Protein AF-A0A091GY28-F1 (afdb_monomer_lite)

pLDDT: mean 80.64, std 18.94, range [34.22, 98.25]

Structure (mmCIF, N/CA/C/O backbone):
data_AF-A0A091GY28-F1
#
_entry.id   AF-A0A091GY28-F1
#
loop_
_atom_site.group_PDB
_atom_site.id
_atom_site.type_symbol
_atom_site.label_atom_id
_atom_site.label_alt_id
_atom_site.label_comp_id
_atom_site.label_asym_id
_atom_site.label_entity_id
_atom_site.label_seq_id
_atom_site.pdbx_PDB_ins_code
_atom_site.Cartn_x
_atom_site.Cartn_y
_atom_site.Cartn_z
_atom_site.occupancy
_atom_site.B_iso_or_equiv
_atom_site.auth_seq_id
_atom_site.auth_comp_id
_atom_site.auth_asym_id
_atom_site.auth_atom_id
_atom_site.pdbx_PDB_model_num
ATOM 1 N N . ASN A 1 1 ? -23.594 3.158 7.713 1.00 35.53 1 ASN A N 1
ATOM 2 C CA . ASN A 1 1 ? -22.905 2.823 6.452 1.00 35.53 1 ASN A CA 1
ATOM 3 C C . ASN A 1 1 ? -22.380 4.092 5.828 1.00 35.53 1 ASN A C 1
ATOM 5 O O . ASN A 1 1 ? -23.177 4.886 5.351 1.00 35.53 1 ASN A O 1
ATOM 9 N N . VAL A 1 2 ? -21.072 4.325 5.904 1.00 34.72 2 VAL A N 1
ATOM 10 C CA . VAL A 1 2 ? -20.443 5.456 5.217 1.00 34.72 2 VAL A CA 1
ATOM 11 C C . VAL A 1 2 ? -20.135 4.978 3.801 1.00 34.72 2 VAL A C 1
ATOM 13 O O . VAL A 1 2 ? -19.256 4.145 3.615 1.00 34.72 2 VAL A O 1
ATOM 16 N N . ASN A 1 3 ? -20.924 5.420 2.824 1.00 34.22 3 ASN A N 1
ATOM 17 C CA . ASN A 1 3 ? -20.718 5.087 1.418 1.00 34.22 3 ASN A CA 1
ATOM 18 C C . ASN A 1 3 ? -19.906 6.217 0.771 1.00 34.22 3 ASN A C 1
ATOM 20 O O . ASN A 1 3 ? -20.466 7.251 0.410 1.00 34.22 3 ASN A O 1
ATOM 24 N N . PHE A 1 4 ? -18.585 6.047 0.693 1.00 44.38 4 PHE A N 1
ATOM 25 C CA . PHE A 1 4 ? -17.709 6.962 -0.037 1.00 44.38 4 PHE A CA 1
ATOM 26 C C . PHE A 1 4 ? -17.622 6.505 -1.494 1.00 44.38 4 PHE A C 1
ATOM 28 O O . PHE A 1 4 ? -17.048 5.465 -1.803 1.00 44.38 4 PHE A O 1
ATOM 35 N N . LYS A 1 5 ? -18.227 7.289 -2.390 1.00 38.09 5 LYS A N 1
ATOM 36 C CA . LYS A 1 5 ? -18.193 7.064 -3.836 1.00 38.09 5 LYS A CA 1
ATOM 37 C C . LYS A 1 5 ? -16.808 7.476 -4.356 1.00 38.09 5 LYS A C 1
ATOM 39 O O . LYS A 1 5 ? -16.431 8.637 -4.237 1.00 38.09 5 LYS A O 1
ATOM 44 N N . TRP A 1 6 ? -16.050 6.504 -4.855 1.00 55.41 6 TRP A N 1
ATOM 45 C CA . TRP A 1 6 ? -14.633 6.615 -5.218 1.00 55.41 6 TRP A CA 1
ATOM 46 C C . TRP A 1 6 ? -14.433 6.964 -6.704 1.00 55.41 6 TRP A C 1
ATOM 48 O O . TRP A 1 6 ? -15.142 6.424 -7.554 1.00 55.41 6 TRP A O 1
ATOM 58 N N . ASP A 1 7 ? -13.453 7.824 -7.013 1.00 44.44 7 ASP A N 1
ATOM 59 C CA . ASP A 1 7 ? -12.959 8.082 -8.376 1.00 44.44 7 ASP A CA 1
ATOM 60 C C . ASP A 1 7 ? -11.420 7.907 -8.428 1.00 44.44 7 ASP A C 1
ATOM 62 O O . ASP A 1 7 ? -10.686 8.668 -7.791 1.00 44.44 7 ASP A O 1
ATOM 66 N N . PRO A 1 8 ? -10.894 6.929 -9.192 1.00 45.53 8 PRO A N 1
ATOM 67 C CA . PRO A 1 8 ? -9.457 6.705 -9.359 1.00 45.53 8 PRO A CA 1
ATOM 68 C C . PRO A 1 8 ? -8.705 7.853 -10.041 1.00 45.53 8 PRO A C 1
ATOM 70 O O . PRO A 1 8 ? -7.476 7.826 -10.078 1.00 45.53 8 PRO A O 1
ATOM 73 N N . LYS A 1 9 ? -9.402 8.826 -10.636 1.00 43.91 9 LYS A N 1
ATOM 74 C CA . LYS A 1 9 ? -8.780 9.923 -11.389 1.00 43.91 9 LYS A CA 1
ATOM 75 C C . LYS A 1 9 ? -8.592 11.204 -10.574 1.00 43.91 9 LYS A C 1
ATOM 77 O O . LYS A 1 9 ? -7.937 12.118 -11.065 1.00 43.91 9 LYS A O 1
ATOM 82 N N . SER A 1 10 ? -9.114 11.270 -9.348 1.00 46.38 10 SER A N 1
ATOM 83 C CA . SER A 1 10 ? -9.110 12.480 -8.510 1.00 46.38 10 SER A CA 1
ATOM 84 C C . SER A 1 10 ? -8.220 12.379 -7.260 1.00 46.38 10 SER A C 1
ATOM 86 O O . SER A 1 10 ? -8.475 13.055 -6.265 1.00 46.38 10 SER A O 1
ATOM 88 N N . LEU A 1 11 ? -7.213 11.502 -7.262 1.00 52.12 11 LEU A N 1
ATOM 89 C CA . LEU A 1 11 ? -6.346 11.256 -6.103 1.00 52.12 11 LEU A CA 1
ATOM 90 C C . LEU A 1 11 ? -5.399 12.443 -5.833 1.00 52.12 11 LEU A C 1
ATOM 92 O O . LEU A 1 11 ? -4.336 12.551 -6.439 1.00 52.12 11 LEU A O 1
ATOM 96 N N . GLU A 1 12 ? -5.766 13.307 -4.883 1.00 45.75 12 GLU A N 1
ATOM 97 C CA . GLU A 1 12 ? -4.826 14.197 -4.188 1.00 45.75 12 GLU A CA 1
ATOM 98 C C . GLU A 1 12 ? -4.050 13.400 -3.128 1.00 45.75 12 GLU A C 1
ATOM 100 O O . GLU A 1 12 ? -4.644 12.728 -2.281 1.00 45.75 12 GLU A O 1
ATOM 105 N N . ILE A 1 13 ? -2.718 13.481 -3.151 1.00 45.94 13 ILE A N 1
ATOM 106 C CA . ILE A 1 13 ? -1.850 12.880 -2.131 1.00 45.94 13 ILE A CA 1
ATOM 107 C C . ILE A 1 13 ? -1.980 13.712 -0.849 1.00 45.94 13 ILE A C 1
ATOM 109 O O . ILE A 1 13 ? -1.749 14.915 -0.874 1.00 45.94 13 ILE A O 1
ATOM 113 N N . ARG A 1 14 ? -2.364 13.085 0.270 1.00 50.38 14 ARG A N 1
ATOM 114 C CA . ARG A 1 14 ? -2.576 13.772 1.563 1.00 50.38 14 ARG A CA 1
ATOM 115 C C . ARG A 1 14 ? -1.758 13.202 2.723 1.00 50.38 14 ARG A C 1
ATOM 117 O O . ARG A 1 14 ? -1.966 13.604 3.866 1.00 50.38 14 ARG A O 1
ATOM 124 N N . THR A 1 15 ? -0.843 12.270 2.455 1.00 53.94 15 THR A N 1
ATOM 125 C CA . THR A 1 15 ? -0.096 11.565 3.505 1.00 53.94 15 THR A CA 1
ATOM 126 C C . THR A 1 15 ? 1.410 11.775 3.341 1.00 53.94 15 THR A C 1
ATOM 128 O O . THR A 1 15 ? 1.987 11.394 2.324 1.00 53.94 15 THR A O 1
ATOM 131 N N . LEU A 1 16 ? 2.059 12.317 4.380 1.00 50.19 16 LEU A N 1
ATOM 132 C CA . LEU A 1 16 ? 3.499 12.629 4.423 1.00 50.19 16 LEU A CA 1
ATOM 133 C C . LEU A 1 16 ? 4.401 11.418 4.129 1.00 50.19 16 LEU A C 1
ATOM 135 O O . LEU A 1 16 ? 5.476 11.569 3.556 1.00 50.19 16 LEU A O 1
ATOM 139 N N . ALA A 1 17 ? 3.975 10.205 4.494 1.00 52.06 17 ALA A N 1
ATOM 140 C CA . ALA A 1 17 ? 4.709 8.975 4.187 1.00 52.06 17 ALA A CA 1
ATOM 141 C C . ALA A 1 17 ? 4.758 8.690 2.675 1.00 52.06 17 ALA A C 1
ATOM 143 O O . ALA A 1 17 ? 5.790 8.267 2.154 1.00 52.06 17 ALA A O 1
ATOM 144 N N . VAL A 1 18 ? 3.659 8.971 1.967 1.00 53.72 18 VAL A N 1
ATOM 145 C CA . VAL A 1 18 ? 3.561 8.826 0.511 1.00 53.72 18 VAL A CA 1
ATOM 146 C C . VAL A 1 18 ? 4.365 9.929 -0.176 1.00 53.72 18 VAL A C 1
ATOM 148 O O . VAL A 1 18 ? 5.125 9.629 -1.090 1.00 53.72 18 VAL A O 1
ATOM 151 N N . GLU A 1 19 ? 4.306 11.173 0.308 1.00 54.12 19 GLU A N 1
ATOM 152 C CA . GLU A 1 19 ? 5.172 12.254 -0.192 1.00 54.12 19 GLU A CA 1
ATOM 153 C C . GLU A 1 19 ? 6.663 11.920 -0.038 1.00 54.12 19 GLU A C 1
ATOM 155 O O . GLU A 1 19 ? 7.405 12.003 -1.014 1.00 54.12 19 GLU A O 1
ATOM 160 N N . ARG A 1 20 ? 7.098 11.443 1.137 1.00 52.72 20 ARG A N 1
ATOM 161 C CA . ARG A 1 20 ? 8.499 11.057 1.400 1.00 52.72 20 ARG A CA 1
ATOM 162 C C . ARG A 1 20 ? 8.983 9.881 0.549 1.00 52.72 20 ARG A C 1
ATOM 164 O O . ARG A 1 20 ? 10.159 9.828 0.198 1.00 52.72 20 ARG A O 1
ATOM 171 N N . LEU A 1 21 ? 8.103 8.932 0.222 1.00 57.31 21 LEU A N 1
ATOM 172 C CA . LEU A 1 21 ? 8.421 7.821 -0.682 1.00 57.31 21 LEU A CA 1
ATOM 173 C C . LEU A 1 21 ? 8.496 8.276 -2.144 1.00 57.31 21 LEU A C 1
ATOM 175 O O . LEU A 1 21 ? 9.332 7.777 -2.898 1.00 57.31 21 LEU A O 1
ATOM 179 N N . LEU A 1 22 ? 7.652 9.227 -2.546 1.00 56.44 22 LEU A N 1
ATOM 180 C CA . LEU A 1 22 ? 7.573 9.706 -3.925 1.00 56.44 22 LEU A CA 1
ATOM 181 C C . LEU A 1 22 ? 8.601 10.784 -4.263 1.00 56.44 22 LEU A C 1
ATOM 183 O O . LEU A 1 22 ? 9.029 10.849 -5.411 1.00 56.44 22 LEU A O 1
ATOM 187 N N . GLU A 1 23 ? 9.043 11.595 -3.306 1.00 54.47 23 GLU A N 1
ATOM 188 C CA . GLU A 1 23 ? 10.031 12.659 -3.516 1.00 54.47 23 GLU A CA 1
ATOM 189 C C . GLU A 1 23 ? 11.336 12.167 -4.185 1.00 54.47 23 GLU A C 1
ATOM 191 O O . GLU A 1 23 ? 11.726 12.728 -5.220 1.00 54.47 23 GLU A O 1
ATOM 196 N N . PRO A 1 24 ? 11.989 11.076 -3.729 1.00 54.50 24 PRO A N 1
ATOM 197 C CA . PRO A 1 24 ? 13.156 10.531 -4.422 1.00 54.50 24 PRO A CA 1
ATOM 198 C C . PRO A 1 24 ? 12.813 9.939 -5.799 1.00 54.50 24 PRO A C 1
ATOM 200 O O . PRO A 1 24 ? 13.618 10.061 -6.724 1.00 54.50 24 PRO A O 1
ATOM 203 N N . LEU A 1 25 ? 11.620 9.363 -5.983 1.00 53.59 25 LEU A N 1
ATOM 204 C CA . LEU A 1 25 ? 11.178 8.784 -7.261 1.00 53.59 25 LEU A CA 1
ATOM 205 C C . LEU A 1 25 ? 10.908 9.869 -8.316 1.00 53.59 25 LEU A C 1
ATOM 207 O O . LEU A 1 25 ? 11.376 9.772 -9.452 1.00 53.59 25 LEU A O 1
ATOM 211 N N . VAL A 1 26 ? 10.230 10.951 -7.933 1.00 58.19 26 VAL A N 1
ATOM 212 C CA . VAL A 1 26 ? 9.991 12.128 -8.779 1.00 58.19 26 VAL A CA 1
ATOM 213 C C . VAL A 1 26 ? 11.310 12.823 -9.108 1.00 58.19 26 VAL A C 1
ATOM 215 O O . VAL A 1 26 ? 11.535 13.192 -10.263 1.00 58.19 26 VAL A O 1
ATOM 218 N N . THR A 1 27 ? 12.223 12.941 -8.140 1.00 56.16 27 THR A N 1
ATOM 219 C CA . THR A 1 27 ? 13.549 13.542 -8.349 1.00 56.16 27 THR A CA 1
ATOM 220 C C . THR A 1 27 ? 14.398 12.716 -9.320 1.00 56.16 27 THR A C 1
ATOM 222 O O . THR A 1 27 ? 14.996 13.273 -10.245 1.00 56.16 27 THR A O 1
ATOM 225 N N . GLN A 1 28 ? 14.414 11.385 -9.187 1.00 51.47 28 GLN A N 1
ATOM 226 C CA . GLN A 1 28 ? 15.139 10.492 -10.099 1.00 51.47 28 GLN A CA 1
ATOM 227 C C . GLN A 1 28 ? 14.576 10.542 -11.527 1.00 51.47 28 GLN A C 1
ATOM 229 O O . GLN A 1 28 ? 15.349 10.672 -12.480 1.00 51.47 28 GLN A O 1
ATOM 234 N N . VAL A 1 29 ? 13.248 10.538 -11.695 1.00 55.59 29 VAL A N 1
ATOM 235 C CA . VAL A 1 29 ? 12.608 10.702 -13.014 1.00 55.59 29 VAL A CA 1
ATOM 236 C C . VAL A 1 29 ? 12.907 12.069 -13.608 1.00 55.59 29 VAL A C 1
ATOM 238 O O . VAL A 1 29 ? 13.287 12.157 -14.773 1.00 55.59 29 VAL A O 1
ATOM 241 N N . THR A 1 30 ? 12.780 13.137 -12.824 1.00 57.16 30 THR A N 1
ATOM 242 C CA . THR A 1 30 ? 13.025 14.509 -13.288 1.00 57.16 30 THR A CA 1
ATOM 243 C C . THR A 1 30 ? 14.484 14.696 -13.698 1.00 57.16 30 THR A C 1
ATOM 245 O O . THR A 1 30 ? 14.768 15.335 -14.707 1.00 57.16 30 THR A O 1
ATOM 248 N N . THR A 1 31 ? 15.425 14.055 -13.004 1.00 55.97 31 THR A N 1
ATOM 249 C CA . THR A 1 31 ? 16.851 14.068 -13.365 1.00 55.97 31 THR A CA 1
ATOM 250 C C . THR A 1 31 ? 17.125 13.266 -14.646 1.00 55.97 31 THR A C 1
ATOM 252 O O . THR A 1 31 ? 17.874 13.708 -15.525 1.00 55.97 31 THR A O 1
ATOM 255 N N . LEU A 1 32 ? 16.475 12.110 -14.817 1.00 47.59 32 LEU A N 1
ATOM 256 C CA . LEU A 1 32 ? 16.572 11.298 -16.035 1.00 47.59 32 LEU A CA 1
ATOM 257 C C . LEU A 1 32 ? 15.982 12.019 -17.263 1.00 47.59 32 LEU A C 1
ATOM 259 O O . LEU A 1 32 ? 16.481 11.855 -18.381 1.00 47.59 32 LEU A O 1
ATOM 263 N N . VAL A 1 33 ? 14.949 12.836 -17.036 1.00 49.53 33 VAL A N 1
ATOM 264 C CA . VAL A 1 33 ? 14.293 13.691 -18.031 1.00 49.53 33 VAL A CA 1
ATOM 265 C C . VAL A 1 33 ? 15.146 14.928 -18.331 1.00 49.53 33 VAL A C 1
ATOM 267 O O . VAL A 1 33 ? 15.430 15.178 -19.487 1.00 49.53 33 VAL A O 1
ATOM 270 N N . ASN A 1 34 ? 15.681 15.647 -17.344 1.00 44.19 34 ASN A N 1
ATOM 271 C CA . ASN A 1 34 ? 16.448 16.884 -17.582 1.00 44.19 34 ASN A CA 1
ATOM 272 C C . ASN A 1 34 ? 17.844 16.663 -18.190 1.00 44.19 34 ASN A C 1
ATOM 274 O O . ASN A 1 34 ? 18.420 17.565 -18.800 1.00 44.19 34 ASN A O 1
ATOM 278 N N . THR A 1 35 ? 18.387 15.448 -18.113 1.00 48.19 35 THR A N 1
ATOM 279 C CA . THR A 1 35 ? 19.584 15.069 -18.883 1.00 48.19 35 THR A CA 1
ATOM 280 C C . THR A 1 35 ? 19.303 14.881 -20.384 1.00 48.19 35 THR A C 1
ATOM 282 O O . THR A 1 35 ? 20.239 14.618 -21.138 1.00 48.19 35 THR A O 1
ATOM 285 N N . SER A 1 36 ? 18.054 15.014 -20.856 1.00 45.78 36 SER A N 1
ATOM 286 C CA . SER A 1 36 ? 17.713 15.025 -22.288 1.00 45.78 36 SER A CA 1
ATOM 287 C C . SER A 1 36 ? 18.025 16.350 -22.991 1.00 45.78 36 SER A C 1
ATOM 289 O O . SER A 1 36 ? 18.109 16.358 -24.214 1.00 45.78 36 SER A O 1
ATOM 291 N N . ASN A 1 37 ? 18.236 17.450 -22.254 1.00 44.75 37 ASN A N 1
ATOM 292 C CA . ASN A 1 37 ? 18.569 18.761 -22.838 1.00 44.75 37 ASN A CA 1
ATOM 293 C C . ASN A 1 37 ? 20.051 18.922 -23.209 1.00 44.75 37 ASN A C 1
ATOM 295 O O . ASN A 1 37 ? 20.430 19.909 -23.835 1.00 44.75 37 ASN A O 1
ATOM 299 N N . LYS A 1 38 ? 20.909 17.967 -22.838 1.00 50.09 38 LYS A N 1
ATOM 300 C CA . LYS A 1 38 ? 22.301 17.935 -23.294 1.00 50.09 38 LYS A CA 1
ATOM 301 C C . LYS A 1 38 ? 22.371 16.975 -24.474 1.00 50.09 38 LYS A C 1
ATOM 303 O O . LYS A 1 38 ? 22.231 15.766 -24.296 1.00 50.09 38 LYS A O 1
ATOM 308 N N . GLY A 1 39 ? 22.537 17.532 -25.674 1.00 49.88 39 GLY A N 1
ATOM 309 C CA . GLY A 1 39 ? 22.703 16.773 -26.913 1.00 49.88 39 GLY A CA 1
ATOM 310 C C . GLY A 1 39 ? 23.797 15.694 -26.818 1.00 49.88 39 GLY A C 1
ATOM 311 O O . GLY A 1 39 ? 24.616 15.699 -25.891 1.00 49.88 39 GLY A O 1
ATOM 312 N N . PRO A 1 40 ? 23.815 14.730 -27.753 1.00 54.53 40 PRO A N 1
ATOM 313 C CA . PRO A 1 40 ? 24.721 13.590 -27.694 1.00 54.53 40 PRO A CA 1
ATOM 314 C C . PRO A 1 40 ? 26.190 14.041 -27.626 1.00 54.53 40 PRO A C 1
ATOM 316 O O . PRO A 1 40 ? 26.670 14.781 -28.473 1.00 54.53 40 PRO A O 1
ATOM 319 N N . SER A 1 41 ? 26.916 13.587 -26.598 1.00 56.84 41 SER A N 1
ATOM 320 C CA . SER A 1 41 ? 28.344 13.891 -26.425 1.00 56.84 41 SER A CA 1
ATOM 321 C C . SER A 1 41 ? 29.203 13.294 -27.552 1.00 56.84 41 SER A C 1
ATOM 323 O O . SER A 1 41 ? 29.070 12.106 -27.847 1.00 56.84 41 SER A O 1
ATOM 325 N N . ASN A 1 42 ? 30.135 14.093 -28.093 1.00 53.34 42 ASN A N 1
ATOM 326 C CA . ASN A 1 42 ? 31.132 13.722 -29.117 1.00 53.34 42 ASN A CA 1
ATOM 327 C C . ASN A 1 42 ? 32.293 12.837 -28.605 1.00 53.34 42 ASN A C 1
ATOM 329 O O . ASN A 1 42 ? 33.281 12.634 -29.310 1.00 53.34 42 ASN A O 1
ATOM 333 N N . LYS A 1 43 ? 32.230 12.310 -27.376 1.00 56.12 43 LYS 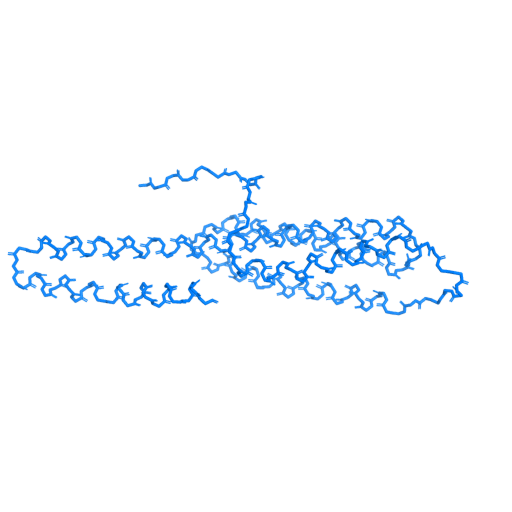A N 1
ATOM 334 C CA . LYS A 1 43 ? 33.265 11.394 -26.863 1.00 56.12 43 LYS A CA 1
ATOM 335 C C . LYS A 1 43 ? 33.056 9.983 -27.421 1.00 56.12 43 LYS A C 1
ATOM 337 O O . LYS A 1 43 ? 31.918 9.531 -27.517 1.00 56.12 43 LYS A O 1
ATOM 342 N N . LYS A 1 44 ? 34.147 9.266 -27.742 1.00 51.06 44 LYS A N 1
ATOM 343 C CA . LYS A 1 44 ? 34.101 7.855 -28.179 1.00 51.06 44 LYS A CA 1
ATOM 344 C C . LYS A 1 44 ? 33.292 7.021 -27.175 1.00 51.06 44 LYS A C 1
ATOM 346 O O . LYS A 1 44 ? 33.651 6.919 -26.003 1.00 51.06 44 LYS A O 1
ATOM 351 N N . ARG A 1 45 ? 32.178 6.462 -27.651 1.00 55.69 45 ARG A N 1
ATOM 352 C CA . ARG A 1 45 ? 31.164 5.758 -26.858 1.00 55.69 45 ARG A CA 1
ATOM 353 C C . ARG A 1 45 ? 31.566 4.297 -26.673 1.00 55.69 45 ARG A C 1
ATOM 355 O O . ARG A 1 45 ? 31.589 3.532 -27.630 1.00 55.69 45 ARG A O 1
ATOM 362 N N . GLY A 1 46 ? 31.894 3.922 -25.441 1.00 51.38 46 GLY A N 1
ATOM 363 C CA . GLY A 1 46 ? 32.111 2.530 -25.051 1.00 51.38 46 GLY A CA 1
ATOM 364 C C . GLY A 1 46 ? 30.808 1.869 -24.600 1.00 51.38 46 GLY A C 1
ATOM 365 O O . GLY A 1 46 ? 29.997 2.498 -23.915 1.00 51.38 46 GLY A O 1
ATOM 366 N N . ARG A 1 47 ? 30.641 0.589 -24.957 1.00 53.97 47 ARG A N 1
ATOM 367 C CA . ARG A 1 47 ? 29.616 -0.349 -24.463 1.00 53.97 47 ARG A CA 1
ATOM 368 C C . ARG A 1 47 ? 29.629 -0.334 -22.924 1.00 53.97 47 ARG A C 1
ATOM 370 O O . ARG A 1 47 ? 30.461 -0.976 -22.285 1.00 53.97 47 ARG A O 1
ATOM 377 N N . SER A 1 48 ? 28.804 0.509 -22.308 1.00 54.75 48 SER A N 1
ATOM 378 C CA . SER A 1 48 ? 28.896 0.766 -20.870 1.00 54.75 48 SER A CA 1
ATOM 379 C C . SER A 1 48 ? 28.237 -0.376 -20.108 1.00 54.75 48 SER A C 1
ATOM 381 O O . SER A 1 48 ? 27.021 -0.387 -19.965 1.00 54.75 48 SER A O 1
ATOM 383 N N . LYS A 1 49 ? 29.039 -1.294 -19.543 1.00 59.97 49 LYS A N 1
ATOM 384 C CA . LYS A 1 49 ? 28.578 -2.350 -18.609 1.00 59.97 49 LYS A CA 1
ATOM 385 C C . LYS A 1 49 ? 27.656 -1.814 -17.497 1.00 59.97 49 LYS A C 1
ATOM 387 O O . LYS A 1 49 ? 26.818 -2.538 -16.978 1.00 59.97 49 LYS A O 1
ATOM 392 N N . LYS A 1 50 ? 27.778 -0.521 -17.176 1.00 74.06 50 LYS A N 1
ATOM 393 C CA . LYS A 1 50 ? 26.944 0.214 -16.219 1.00 74.06 50 LYS A CA 1
ATOM 394 C C . LYS A 1 50 ? 25.447 0.215 -16.563 1.00 74.06 50 LYS A C 1
ATOM 396 O O . LYS A 1 50 ? 24.651 0.217 -15.638 1.00 74.06 50 LYS A O 1
ATOM 401 N N . ALA A 1 51 ? 25.048 0.195 -17.839 1.00 74.06 51 ALA A N 1
ATOM 402 C CA . ALA A 1 51 ? 23.627 0.239 -18.206 1.00 74.06 51 ALA A CA 1
ATOM 403 C C . ALA A 1 51 ? 22.892 -1.061 -17.833 1.00 74.06 51 ALA A C 1
ATOM 405 O O . ALA A 1 51 ? 21.833 -1.004 -17.217 1.00 74.06 51 ALA A O 1
ATOM 406 N N . HIS A 1 52 ? 23.500 -2.221 -18.106 1.00 79.19 52 HIS A N 1
ATOM 407 C CA . HIS A 1 52 ? 22.950 -3.519 -17.698 1.00 79.19 52 HIS A CA 1
ATOM 408 C C . HIS A 1 52 ? 22.892 -3.676 -16.177 1.00 79.19 52 HIS A C 1
ATOM 410 O O . HIS A 1 52 ? 21.912 -4.194 -15.656 1.00 79.19 52 HIS A O 1
ATOM 416 N N . VAL A 1 53 ? 23.905 -3.183 -15.455 1.00 85.00 53 VAL A N 1
ATOM 417 C CA . VAL A 1 53 ? 23.901 -3.195 -13.981 1.00 85.00 53 VAL A CA 1
ATOM 418 C C . VAL A 1 53 ? 22.746 -2.355 -13.422 1.00 85.00 53 VAL A C 1
ATOM 420 O O . VAL A 1 53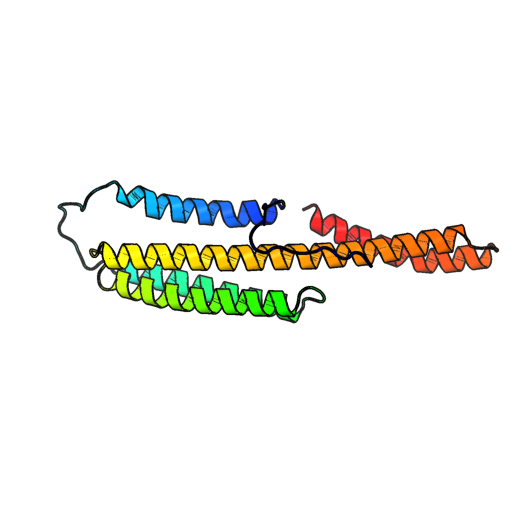 ? 22.089 -2.774 -12.475 1.00 85.00 53 VAL A O 1
ATOM 423 N N . LEU A 1 54 ? 22.459 -1.193 -14.019 1.00 78.81 54 LEU A N 1
ATOM 424 C CA . LEU A 1 54 ? 21.326 -0.358 -13.609 1.00 78.81 54 LEU A CA 1
ATOM 425 C C . LEU A 1 54 ? 19.978 -1.020 -13.922 1.00 78.81 54 LEU A C 1
ATOM 427 O O . LEU A 1 54 ? 19.096 -0.994 -13.071 1.00 78.81 54 LEU A O 1
ATOM 431 N N . ALA A 1 55 ? 19.828 -1.637 -15.098 1.00 81.94 55 ALA A N 1
ATOM 432 C CA . ALA A 1 55 ? 18.616 -2.376 -15.456 1.00 81.94 55 ALA A CA 1
ATOM 433 C C . ALA A 1 55 ? 18.345 -3.529 -14.470 1.00 81.94 55 ALA A C 1
ATOM 435 O O . ALA A 1 55 ? 17.250 -3.618 -13.921 1.00 81.94 55 ALA A O 1
ATOM 436 N N . ALA A 1 56 ? 19.371 -4.327 -14.154 1.00 83.81 56 ALA A N 1
ATOM 437 C CA . ALA A 1 56 ? 19.274 -5.408 -13.172 1.00 83.81 56 ALA A CA 1
ATOM 438 C C . ALA A 1 56 ? 18.920 -4.895 -11.764 1.00 83.81 56 ALA A C 1
ATOM 440 O O . ALA A 1 56 ? 18.118 -5.500 -11.059 1.00 83.81 56 ALA A O 1
ATOM 441 N N . SER A 1 57 ? 19.474 -3.748 -11.355 1.00 86.38 57 SER A N 1
ATOM 442 C CA . SER A 1 57 ? 19.135 -3.138 -10.066 1.00 86.38 57 SER A CA 1
ATOM 443 C C . SER A 1 57 ? 17.677 -2.672 -10.000 1.00 86.38 57 SER A C 1
ATOM 445 O O . SER A 1 57 ? 17.061 -2.788 -8.943 1.00 86.38 57 SER A O 1
ATOM 447 N N . VAL A 1 58 ? 17.127 -2.138 -11.097 1.00 84.94 58 VAL A N 1
ATOM 448 C CA . VAL A 1 58 ? 15.712 -1.735 -11.174 1.00 84.94 58 VAL A CA 1
ATOM 449 C C . VAL A 1 58 ? 14.802 -2.958 -11.124 1.00 84.94 58 VAL A C 1
ATOM 451 O O . VAL A 1 58 ? 13.798 -2.939 -10.414 1.00 84.94 58 VAL A O 1
ATOM 454 N N . GLU A 1 59 ? 15.165 -4.026 -11.831 1.00 88.38 59 GLU A N 1
ATOM 455 C CA . GLU A 1 59 ? 14.446 -5.299 -11.797 1.00 88.38 59 GLU A CA 1
ATOM 456 C C . GLU A 1 59 ? 14.383 -5.861 -10.372 1.00 88.38 59 GLU A C 1
ATOM 458 O O . GLU A 1 59 ? 13.292 -6.062 -9.843 1.00 88.38 59 GLU A O 1
ATOM 463 N N . GLN A 1 60 ? 15.533 -5.987 -9.705 1.00 91.50 60 GLN A N 1
ATOM 464 C CA . GLN A 1 60 ? 15.601 -6.482 -8.331 1.00 91.50 60 GLN A CA 1
ATOM 465 C C . GLN A 1 60 ? 14.807 -5.598 -7.354 1.00 91.50 60 GLN A C 1
ATOM 467 O O . GLN A 1 60 ? 14.130 -6.097 -6.456 1.00 91.50 60 GLN A O 1
ATOM 472 N N . ALA A 1 61 ? 14.871 -4.271 -7.506 1.00 89.81 61 ALA A N 1
ATOM 473 C CA . ALA A 1 61 ? 14.088 -3.357 -6.677 1.00 89.81 61 ALA A CA 1
ATOM 474 C C . ALA A 1 61 ? 12.576 -3.535 -6.889 1.00 89.81 61 ALA A C 1
ATOM 476 O O . ALA A 1 61 ? 11.813 -3.456 -5.926 1.00 89.81 61 ALA A O 1
ATOM 477 N N . THR A 1 62 ? 12.156 -3.795 -8.128 1.00 90.69 62 THR A N 1
ATOM 478 C CA . THR A 1 62 ? 10.750 -4.028 -8.480 1.00 90.69 62 THR A CA 1
ATOM 479 C C . THR A 1 62 ? 10.250 -5.350 -7.901 1.00 90.69 62 THR A C 1
ATOM 481 O O . THR A 1 62 ? 9.174 -5.383 -7.313 1.00 90.69 62 THR A O 1
ATOM 484 N N . GLU A 1 63 ? 11.048 -6.415 -7.980 1.00 94.00 63 GLU A N 1
ATOM 485 C CA . GLU A 1 63 ? 10.716 -7.725 -7.407 1.00 94.00 63 GLU A CA 1
ATOM 486 C C . GLU A 1 63 ? 10.590 -7.664 -5.878 1.00 94.00 63 GLU A C 1
ATOM 488 O O . GLU A 1 63 ? 9.550 -8.016 -5.324 1.00 94.00 63 GLU A O 1
ATOM 493 N N . ASN A 1 64 ? 11.575 -7.070 -5.195 1.00 94.81 64 ASN A N 1
ATOM 494 C CA . ASN A 1 64 ? 11.518 -6.849 -3.746 1.00 94.81 64 ASN A CA 1
ATOM 495 C C . ASN A 1 64 ? 10.299 -6.010 -3.319 1.00 94.81 64 ASN A C 1
ATOM 497 O O . ASN A 1 64 ? 9.768 -6.168 -2.215 1.00 94.81 64 ASN A O 1
ATOM 501 N N . PHE A 1 65 ? 9.884 -5.053 -4.155 1.00 94.62 65 PHE A N 1
ATOM 502 C CA . PHE A 1 65 ? 8.688 -4.257 -3.904 1.00 94.62 65 PHE A CA 1
ATOM 503 C C . PHE A 1 65 ? 7.417 -5.100 -4.060 1.00 94.62 65 PHE A C 1
ATOM 505 O O . PHE A 1 65 ? 6.532 -5.011 -3.209 1.00 94.62 65 PHE A O 1
ATOM 512 N N . LEU A 1 66 ? 7.343 -5.941 -5.096 1.00 96.94 66 LEU A N 1
ATOM 513 C CA . LEU A 1 66 ? 6.217 -6.844 -5.335 1.00 96.94 66 LEU A CA 1
ATOM 514 C C . LEU A 1 66 ? 6.033 -7.845 -4.198 1.00 96.94 66 LEU A C 1
ATOM 516 O O . LEU A 1 66 ? 4.914 -7.986 -3.724 1.00 96.94 66 LEU A O 1
ATOM 520 N N . GLU A 1 67 ? 7.105 -8.442 -3.674 1.00 96.62 67 GLU A N 1
ATOM 521 C CA . GLU A 1 67 ? 7.017 -9.353 -2.521 1.00 96.62 67 GLU A CA 1
ATOM 522 C C . GLU A 1 67 ? 6.351 -8.688 -1.305 1.00 96.62 67 GLU A C 1
ATOM 524 O O . GLU A 1 67 ? 5.486 -9.265 -0.636 1.00 96.62 67 GLU A O 1
ATOM 529 N N . LYS A 1 68 ? 6.730 -7.435 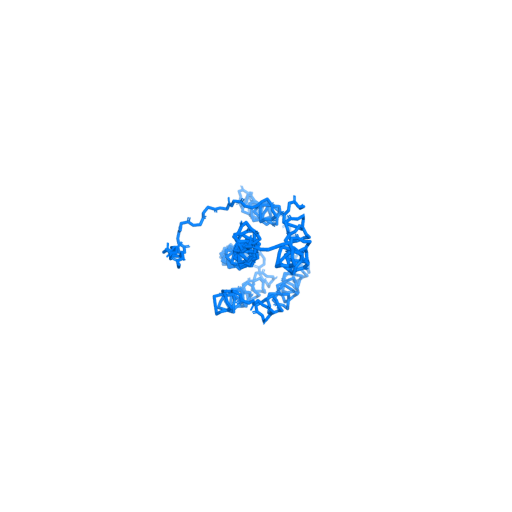-1.021 1.00 95.31 68 LYS A N 1
ATOM 530 C CA . LYS A 1 68 ? 6.116 -6.645 0.054 1.00 95.31 68 LYS A CA 1
ATOM 531 C C . LYS A 1 68 ? 4.673 -6.277 -0.282 1.00 95.31 68 LYS A C 1
ATOM 533 O O . LYS A 1 68 ? 3.819 -6.354 0.599 1.00 95.31 68 LYS A O 1
ATOM 538 N N . GLY A 1 69 ? 4.401 -5.902 -1.530 1.00 95.62 69 GLY A N 1
ATOM 539 C CA . GLY A 1 69 ? 3.063 -5.591 -2.028 1.00 95.62 69 GLY A CA 1
ATOM 540 C C . GLY A 1 69 ? 2.103 -6.774 -1.899 1.00 95.62 69 GLY A C 1
ATOM 541 O O . GLY A 1 69 ? 1.020 -6.618 -1.340 1.00 95.62 69 GLY A O 1
ATOM 542 N N . ASP A 1 70 ? 2.526 -7.966 -2.320 1.00 96.38 70 ASP A N 1
ATOM 543 C CA . ASP A 1 70 ? 1.767 -9.214 -2.207 1.00 96.38 70 ASP A CA 1
ATOM 544 C C . ASP A 1 70 ? 1.457 -9.538 -0.741 1.00 96.38 70 ASP A C 1
ATOM 546 O O . ASP A 1 70 ? 0.328 -9.898 -0.398 1.00 96.38 70 ASP A O 1
ATOM 550 N N . LYS A 1 71 ? 2.438 -9.357 0.154 1.00 96.88 71 LYS A N 1
ATOM 551 C CA . LYS A 1 71 ? 2.231 -9.544 1.594 1.00 96.88 71 LYS A CA 1
ATOM 552 C C . LYS A 1 71 ? 1.183 -8.575 2.147 1.00 96.88 71 LYS A C 1
ATOM 554 O O . LYS A 1 71 ? 0.255 -9.017 2.824 1.00 96.88 71 LYS A O 1
ATOM 559 N N . ILE A 1 72 ? 1.293 -7.285 1.822 1.00 93.06 72 ILE A N 1
ATOM 560 C CA . ILE A 1 72 ? 0.332 -6.250 2.240 1.00 93.06 72 ILE A CA 1
ATOM 561 C C . ILE A 1 72 ? -1.073 -6.585 1.728 1.00 93.06 72 ILE A C 1
ATOM 563 O O . ILE A 1 72 ? -2.026 -6.599 2.505 1.00 93.06 72 ILE A O 1
ATOM 567 N N . ALA A 1 73 ? -1.207 -6.913 0.441 1.00 95.25 73 ALA A N 1
ATOM 568 C CA . ALA A 1 73 ? -2.491 -7.254 -0.164 1.00 95.25 73 ALA A CA 1
ATOM 569 C C . ALA A 1 73 ? -3.115 -8.507 0.475 1.00 95.25 73 ALA A C 1
ATOM 571 O O . ALA A 1 73 ? -4.318 -8.548 0.736 1.00 95.25 73 ALA A O 1
ATOM 572 N N . LYS A 1 74 ? -2.302 -9.523 0.786 1.00 95.25 74 LYS A N 1
ATOM 573 C CA . LYS A 1 74 ? -2.760 -10.767 1.419 1.00 95.25 74 LYS A CA 1
ATOM 574 C C . LYS A 1 74 ? -3.242 -10.559 2.855 1.00 95.25 74 LYS A C 1
ATOM 576 O O . LYS A 1 74 ? -4.253 -11.159 3.235 1.00 95.25 74 LYS A O 1
ATOM 581 N N . GLU A 1 75 ? -2.516 -9.757 3.633 1.00 93.19 75 GLU A N 1
ATOM 582 C CA . GLU A 1 75 ? -2.784 -9.483 5.053 1.00 93.19 75 GLU A CA 1
ATOM 583 C C . GLU A 1 75 ? -3.873 -8.421 5.268 1.00 93.19 75 GLU A C 1
ATOM 585 O O . GLU A 1 75 ? -4.423 -8.319 6.369 1.00 93.19 75 GLU A O 1
ATOM 590 N N . SER A 1 76 ? -4.215 -7.645 4.235 1.00 92.69 76 SER A N 1
ATOM 591 C CA . SER A 1 76 ? -5.205 -6.581 4.362 1.00 92.69 76 SER A CA 1
ATOM 592 C C . SER A 1 76 ? -6.619 -7.110 4.619 1.00 92.69 76 SER A C 1
ATOM 594 O O . SER A 1 76 ? -7.118 -8.016 3.947 1.00 92.69 76 SER A O 1
ATOM 596 N N . GLN A 1 77 ? -7.288 -6.482 5.587 1.00 93.12 77 GLN A N 1
ATOM 597 C CA . GLN A 1 77 ? -8.701 -6.707 5.909 1.00 93.12 77 GLN A CA 1
ATOM 598 C C . GLN A 1 77 ? -9.639 -5.823 5.074 1.00 93.12 77 GLN A C 1
ATOM 600 O O . GLN A 1 77 ? -10.820 -6.136 4.950 1.00 93.12 77 GLN A O 1
ATOM 605 N N . PHE A 1 78 ? -9.121 -4.729 4.507 1.00 92.50 78 PHE A N 1
ATOM 606 C CA . PHE A 1 78 ? -9.878 -3.742 3.737 1.00 92.50 78 PHE A CA 1
ATOM 607 C C . PHE A 1 78 ? -9.261 -3.570 2.349 1.00 92.50 78 PHE A C 1
ATOM 609 O O . PHE A 1 78 ? -8.047 -3.690 2.195 1.00 92.50 78 PHE A O 1
ATOM 616 N N . LEU A 1 79 ? -10.086 -3.268 1.344 1.00 93.00 79 LEU A N 1
ATOM 617 C CA . LEU A 1 79 ? -9.635 -3.024 -0.035 1.00 93.00 79 LEU A CA 1
ATOM 618 C C . LEU A 1 79 ? -8.789 -4.171 -0.625 1.00 93.00 79 LEU A C 1
ATOM 620 O O . LEU A 1 79 ? -7.833 -3.939 -1.362 1.00 93.00 79 LEU A O 1
ATOM 624 N N . LYS A 1 80 ? -9.068 -5.420 -0.232 1.00 94.69 80 LYS A N 1
ATOM 625 C CA . LYS A 1 80 ? -8.216 -6.565 -0.574 1.00 94.69 80 LYS A CA 1
ATOM 626 C C . LYS A 1 80 ? -8.148 -6.798 -2.081 1.00 94.69 80 LYS A C 1
ATOM 628 O O . LYS A 1 80 ? -7.063 -6.998 -2.615 1.00 94.69 80 LYS A O 1
ATOM 633 N N . GLU A 1 81 ? -9.289 -6.764 -2.760 1.00 94.69 81 GLU A N 1
ATOM 634 C CA . GLU A 1 81 ? -9.361 -6.981 -4.208 1.00 94.69 81 GLU A CA 1
ATOM 635 C C . GLU A 1 81 ? -8.662 -5.849 -4.969 1.00 94.69 81 GLU A C 1
ATOM 637 O O . GLU A 1 81 ? -7.906 -6.099 -5.906 1.00 94.69 81 GLU A O 1
ATOM 642 N N . GLU A 1 82 ? -8.835 -4.607 -4.520 1.00 95.19 82 GLU A N 1
ATOM 643 C CA . GLU A 1 82 ? -8.205 -3.427 -5.103 1.00 95.19 82 GLU A CA 1
ATOM 644 C C . GLU A 1 82 ? -6.690 -3.423 -4.897 1.00 95.19 82 GLU A C 1
ATOM 646 O O . GLU A 1 82 ? -5.953 -3.063 -5.817 1.00 95.19 82 GLU A O 1
ATOM 651 N N . LEU A 1 83 ? -6.221 -3.843 -3.718 1.00 95.94 83 LEU A N 1
ATOM 652 C CA . LEU A 1 83 ? -4.801 -4.014 -3.419 1.00 95.94 83 LEU A CA 1
ATOM 653 C C . LEU A 1 83 ? -4.187 -5.109 -4.288 1.00 95.94 83 LEU A C 1
ATOM 655 O O . LEU A 1 83 ? -3.160 -4.861 -4.910 1.00 95.94 83 LEU A O 1
ATOM 659 N N . VAL A 1 84 ? -4.830 -6.277 -4.394 1.00 97.44 84 VAL A N 1
ATOM 660 C CA . VAL A 1 84 ? -4.373 -7.358 -5.283 1.00 97.44 84 VAL A CA 1
ATOM 661 C C . VAL A 1 84 ? -4.296 -6.858 -6.727 1.00 97.44 84 VAL A C 1
ATOM 663 O O . VAL A 1 84 ? -3.255 -6.986 -7.363 1.00 97.44 84 VAL A O 1
ATOM 666 N N . ALA A 1 85 ? -5.342 -6.198 -7.226 1.00 97.06 85 ALA A N 1
ATOM 667 C CA . ALA A 1 85 ? -5.349 -5.644 -8.578 1.00 97.06 85 ALA A CA 1
ATOM 668 C C . ALA A 1 85 ? -4.263 -4.574 -8.795 1.00 97.06 85 ALA A C 1
ATOM 670 O O . ALA A 1 85 ? -3.698 -4.473 -9.884 1.00 97.06 85 ALA A O 1
ATOM 671 N N . ALA A 1 86 ? -3.960 -3.758 -7.783 1.00 95.81 86 ALA A N 1
ATOM 672 C CA . ALA A 1 86 ? -2.882 -2.777 -7.855 1.00 95.81 86 ALA A CA 1
ATOM 673 C C . ALA A 1 86 ? -1.494 -3.435 -7.855 1.00 95.81 86 ALA A C 1
ATOM 675 O O . ALA A 1 86 ? -0.625 -2.979 -8.594 1.00 95.81 86 ALA A O 1
ATOM 676 N N . VAL A 1 87 ? -1.288 -4.515 -7.093 1.00 98.06 87 VAL A N 1
ATOM 677 C CA . VAL A 1 87 ? -0.043 -5.297 -7.141 1.00 98.06 87 VAL A CA 1
ATOM 678 C C . VAL A 1 87 ? 0.136 -5.957 -8.512 1.00 98.06 87 VAL A C 1
ATOM 680 O O . VAL A 1 87 ? 1.224 -5.872 -9.080 1.00 98.06 87 VAL A O 1
ATOM 683 N N . GLU A 1 88 ? -0.925 -6.525 -9.094 1.00 98.00 88 GLU A N 1
ATOM 684 C CA . GLU A 1 88 ? -0.879 -7.074 -10.459 1.00 98.00 88 GLU A CA 1
ATOM 685 C C . GLU A 1 88 ? -0.527 -6.011 -11.508 1.00 98.00 88 GLU A C 1
ATOM 687 O O . GLU A 1 88 ? 0.259 -6.269 -12.422 1.00 98.00 88 GLU A O 1
ATOM 692 N N . ASP A 1 89 ? -1.060 -4.793 -11.377 1.00 97.06 89 ASP A N 1
ATOM 693 C CA . ASP A 1 89 ? -0.701 -3.696 -12.277 1.00 97.06 89 ASP A CA 1
ATOM 694 C C . ASP A 1 89 ? 0.774 -3.300 -12.115 1.00 97.06 89 ASP A C 1
ATOM 696 O O . ASP A 1 89 ? 1.483 -3.171 -13.112 1.00 97.06 89 ASP A O 1
ATOM 700 N N . VAL A 1 90 ? 1.286 -3.205 -10.880 1.00 97.25 90 VAL A N 1
ATOM 701 C CA . VAL A 1 90 ? 2.724 -2.982 -10.635 1.00 97.25 90 VAL A CA 1
ATOM 702 C C . VAL A 1 90 ? 3.565 -4.078 -11.285 1.00 97.25 90 VAL A C 1
ATOM 704 O O . VAL A 1 90 ? 4.571 -3.758 -11.916 1.00 97.25 90 VAL A O 1
ATOM 707 N N . ARG A 1 91 ? 3.146 -5.346 -11.194 1.00 98.19 91 ARG A N 1
ATOM 708 C CA . ARG A 1 91 ? 3.853 -6.479 -11.808 1.00 98.19 91 ARG A CA 1
ATOM 709 C C . ARG A 1 91 ? 3.922 -6.322 -13.322 1.00 98.19 91 ARG A C 1
ATOM 711 O O . ARG A 1 91 ? 5.010 -6.321 -13.892 1.00 98.19 91 ARG A O 1
ATOM 718 N N . LYS A 1 92 ? 2.781 -6.043 -13.953 1.00 98.25 92 LYS A N 1
ATOM 719 C CA . LYS A 1 92 ? 2.692 -5.785 -15.394 1.00 98.25 92 LYS A CA 1
ATOM 720 C C . LYS A 1 92 ? 3.568 -4.609 -15.837 1.00 98.25 92 LYS A C 1
ATOM 722 O O . LYS A 1 92 ? 4.275 -4.716 -16.839 1.00 98.25 92 LYS A O 1
ATOM 727 N N . GLN A 1 93 ? 3.527 -3.477 -15.130 1.00 96.88 93 GLN A N 1
ATOM 728 C CA . GLN A 1 93 ? 4.377 -2.329 -15.471 1.00 96.88 93 GLN A CA 1
ATOM 729 C C . GLN A 1 93 ? 5.863 -2.615 -15.197 1.00 96.88 93 GLN A C 1
ATOM 731 O O . GLN A 1 93 ? 6.729 -2.103 -15.907 1.00 96.88 93 GLN A O 1
ATOM 736 N N . GLY A 1 94 ? 6.157 -3.444 -14.194 1.00 95.81 94 GLY A N 1
ATOM 737 C CA . GLY A 1 94 ? 7.494 -3.919 -13.856 1.00 95.81 94 GLY A CA 1
ATOM 738 C C . GLY A 1 94 ? 8.114 -4.730 -14.986 1.00 95.81 94 GLY A C 1
ATOM 739 O O . GLY A 1 94 ? 9.235 -4.436 -15.399 1.00 95.81 94 GLY A O 1
ATOM 740 N N . ASP A 1 95 ? 7.354 -5.660 -15.565 1.00 96.88 95 ASP A N 1
ATOM 741 C CA . ASP A 1 95 ? 7.788 -6.453 -16.719 1.00 96.88 95 ASP A CA 1
ATOM 742 C C . ASP A 1 95 ? 8.088 -5.568 -17.937 1.00 96.88 95 ASP A C 1
ATOM 744 O O . ASP A 1 95 ? 9.132 -5.704 -18.578 1.00 96.88 95 ASP A O 1
ATOM 748 N N . LEU A 1 96 ? 7.223 -4.585 -18.218 1.00 95.88 96 LEU A N 1
ATOM 749 C CA . LEU A 1 96 ? 7.458 -3.612 -19.290 1.00 95.88 96 LEU A CA 1
ATOM 750 C C . LEU A 1 96 ? 8.719 -2.773 -19.043 1.00 95.88 96 LEU A C 1
ATOM 752 O O . LEU A 1 96 ? 9.476 -2.500 -19.978 1.00 95.88 96 LEU A O 1
ATOM 756 N N . MET A 1 97 ? 8.968 -2.369 -17.794 1.00 94.25 97 MET A N 1
ATOM 757 C CA . MET A 1 97 ? 10.177 -1.636 -17.418 1.00 94.25 97 MET A CA 1
ATOM 758 C C . MET A 1 97 ? 11.431 -2.508 -17.542 1.00 94.25 97 MET A C 1
ATOM 760 O O . MET A 1 97 ? 12.458 -2.035 -18.036 1.00 94.25 97 MET A O 1
ATOM 764 N N . LYS A 1 98 ? 11.356 -3.786 -17.163 1.00 93.00 98 LYS A N 1
ATOM 765 C CA . LYS A 1 98 ? 12.437 -4.764 -17.333 1.00 93.00 98 LYS A CA 1
ATOM 766 C C . LYS A 1 98 ? 12.803 -4.923 -18.809 1.00 93.00 98 LYS A C 1
ATOM 768 O O . LYS A 1 98 ? 13.965 -4.739 -19.168 1.00 93.00 98 LYS A O 1
ATOM 773 N N . SER A 1 99 ? 11.824 -5.156 -19.684 1.00 94.75 99 SER A N 1
ATOM 774 C CA . SER A 1 99 ? 12.068 -5.250 -21.130 1.00 94.75 99 SER A CA 1
ATOM 775 C C . SER A 1 99 ? 12.653 -3.954 -21.701 1.00 94.75 99 SER A C 1
ATOM 777 O O . SER A 1 99 ? 13.699 -3.981 -22.349 1.00 94.75 99 SER A O 1
ATOM 779 N N . ALA A 1 100 ? 12.042 -2.801 -21.410 1.00 91.81 100 ALA A N 1
ATOM 780 C CA . ALA A 1 100 ? 12.486 -1.521 -21.961 1.00 91.81 100 ALA A CA 1
ATOM 781 C C . ALA A 1 100 ? 13.877 -1.093 -21.452 1.00 91.81 100 ALA A C 1
ATOM 783 O O . ALA A 1 100 ? 14.646 -0.472 -22.191 1.00 91.81 100 ALA A O 1
ATOM 784 N N . SER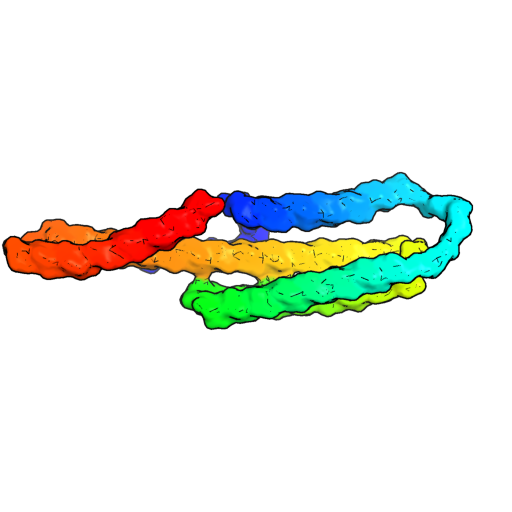 A 1 101 ? 14.220 -1.423 -20.204 1.00 89.19 101 SER A N 1
ATOM 785 C CA . SER A 1 101 ? 15.550 -1.159 -19.640 1.00 89.19 101 SER A CA 1
ATOM 786 C C . SER A 1 101 ? 16.618 -2.104 -20.192 1.00 89.19 101 SER A C 1
ATOM 788 O O . SER A 1 101 ? 17.731 -1.646 -20.452 1.00 89.19 101 SER A O 1
ATOM 790 N N . GLY A 1 102 ? 16.281 -3.371 -20.460 1.00 90.19 102 GLY A N 1
ATOM 791 C CA . GLY A 1 102 ? 17.145 -4.315 -21.173 1.00 90.19 102 GLY A CA 1
ATOM 792 C C . GLY A 1 102 ? 17.464 -3.847 -22.595 1.00 90.19 102 GLY A C 1
ATOM 793 O O . GLY A 1 102 ? 18.634 -3.692 -22.946 1.00 90.19 102 GLY A O 1
ATOM 794 N N . GLU A 1 103 ? 16.438 -3.497 -23.378 1.00 91.06 103 GLU A N 1
ATOM 795 C CA . GLU A 1 103 ? 16.613 -2.983 -24.744 1.00 91.06 103 GLU A CA 1
ATOM 796 C C . GLU A 1 103 ? 17.468 -1.712 -24.793 1.00 91.06 103 GLU A C 1
ATOM 798 O O . GLU A 1 103 ? 18.282 -1.542 -25.709 1.00 91.06 103 GLU A O 1
ATOM 803 N N . PHE A 1 104 ? 17.263 -0.807 -23.829 1.00 88.06 104 PHE A N 1
ATOM 804 C CA . PHE A 1 104 ? 18.070 0.400 -23.667 1.00 88.06 104 PHE A CA 1
ATOM 805 C C . PHE A 1 104 ? 19.504 0.075 -23.242 1.00 88.06 104 PHE A C 1
ATOM 807 O O . PHE A 1 104 ? 20.429 0.733 -23.708 1.00 88.06 104 PHE A O 1
ATOM 814 N N . ALA A 1 105 ? 19.723 -0.925 -22.389 1.00 87.44 105 ALA A N 1
ATOM 815 C CA . ALA A 1 105 ? 21.065 -1.322 -21.981 1.00 87.44 105 ALA A CA 1
ATOM 816 C C . ALA A 1 105 ? 21.884 -1.898 -23.150 1.00 87.44 105 ALA A C 1
ATOM 818 O O . ALA A 1 105 ? 23.076 -1.595 -23.251 1.00 87.44 105 ALA A O 1
ATOM 819 N N . ASP A 1 106 ? 21.232 -2.628 -24.063 1.00 88.44 106 ASP A N 1
ATOM 820 C CA . ASP A 1 106 ? 21.845 -3.142 -25.295 1.00 88.44 106 ASP A CA 1
ATOM 821 C C . ASP A 1 106 ? 22.240 -2.027 -26.276 1.00 88.44 106 ASP A C 1
ATOM 823 O O . ASP A 1 106 ? 23.253 -2.134 -26.974 1.00 88.44 106 ASP A O 1
ATOM 827 N N . ASP A 1 107 ? 21.459 -0.943 -26.325 1.00 86.44 107 ASP A N 1
ATOM 828 C CA . ASP A 1 107 ? 21.738 0.235 -27.154 1.00 86.44 107 ASP A CA 1
ATOM 829 C C . ASP A 1 107 ? 21.438 1.558 -26.415 1.00 86.44 107 ASP A C 1
ATOM 831 O O . ASP A 1 107 ? 20.421 2.220 -26.670 1.00 86.44 107 ASP A O 1
ATOM 835 N N . PRO A 1 108 ? 22.354 2.005 -25.531 1.00 79.94 108 PRO A N 1
ATOM 836 C CA . PRO A 1 108 ? 22.151 3.202 -24.707 1.00 79.94 108 PRO A CA 1
ATOM 837 C C . PRO A 1 108 ? 22.149 4.512 -25.504 1.00 79.94 108 PRO A C 1
ATOM 839 O O . PRO A 1 108 ? 21.905 5.591 -24.960 1.00 79.94 108 PRO A O 1
ATOM 842 N N . CYS A 1 109 ? 22.502 4.440 -26.788 1.00 81.81 109 CYS A N 1
ATOM 843 C CA . CYS A 1 109 ? 22.640 5.586 -27.673 1.00 81.81 109 CYS A CA 1
ATOM 844 C C . CYS A 1 109 ? 21.341 5.912 -28.410 1.00 81.81 109 CYS A C 1
ATOM 846 O O . CYS A 1 109 ? 21.205 7.033 -28.906 1.00 81.81 109 CYS A O 1
ATOM 848 N N . SER A 1 110 ? 20.405 4.964 -28.460 1.00 86.19 110 SER A N 1
ATOM 849 C CA . SER A 1 110 ? 19.110 5.135 -29.102 1.00 86.19 110 SER A CA 1
ATOM 850 C C . SER A 1 110 ? 18.194 6.042 -28.284 1.00 86.19 110 SER A C 1
ATOM 852 O O . SER A 1 110 ? 17.772 5.724 -27.168 1.00 86.19 110 SER A O 1
ATOM 854 N N . SER A 1 111 ? 17.837 7.182 -28.877 1.00 83.69 111 SER A N 1
ATOM 855 C CA . SER A 1 111 ? 16.844 8.107 -28.323 1.00 83.69 111 SER A CA 1
ATOM 856 C C . SER A 1 111 ? 15.457 7.466 -28.217 1.00 83.69 111 SER A C 1
ATOM 858 O O . SER A 1 111 ? 14.736 7.737 -27.258 1.00 83.69 111 SER A O 1
ATOM 860 N N . VAL A 1 112 ? 15.106 6.578 -29.154 1.00 88.94 112 VAL A N 1
ATOM 861 C CA . VAL A 1 112 ? 13.830 5.848 -29.165 1.00 88.94 112 VAL A CA 1
ATOM 862 C C . VAL A 1 112 ? 13.752 4.883 -27.985 1.00 88.94 112 VAL A C 1
ATOM 864 O O . VAL A 1 112 ? 12.813 4.969 -27.195 1.00 88.94 112 VAL A O 1
ATOM 867 N N . LYS A 1 113 ? 14.763 4.022 -27.803 1.00 87.62 113 LYS A N 1
ATOM 868 C CA . LYS A 1 113 ? 14.809 3.057 -26.690 1.00 87.62 113 LYS A CA 1
ATOM 869 C C . LYS A 1 113 ? 14.859 3.757 -25.335 1.00 87.62 113 LYS A C 1
ATOM 871 O O . LYS A 1 113 ? 14.131 3.381 -24.418 1.00 87.62 113 LYS A O 1
ATOM 876 N N . ARG A 1 114 ? 15.618 4.857 -25.233 1.00 84.50 114 ARG A N 1
ATOM 877 C CA . ARG A 1 114 ? 15.590 5.735 -24.054 1.00 84.50 114 ARG A CA 1
ATOM 878 C C . ARG A 1 114 ? 14.180 6.271 -23.788 1.00 84.50 114 ARG A C 1
ATOM 880 O O . ARG A 1 114 ? 13.724 6.238 -22.651 1.00 84.50 114 ARG A O 1
ATOM 887 N N . GLY A 1 115 ? 13.483 6.748 -24.820 1.00 80.88 115 GLY A N 1
ATOM 888 C CA . GLY A 1 115 ? 12.110 7.244 -24.711 1.00 80.88 115 GLY A CA 1
ATOM 889 C C . GLY A 1 115 ? 11.114 6.172 -24.258 1.00 80.88 115 GLY A C 1
ATOM 890 O O . GLY A 1 115 ? 10.271 6.452 -23.406 1.00 80.88 115 GLY A O 1
ATOM 891 N N . ASN A 1 116 ? 11.233 4.947 -24.778 1.00 87.44 116 ASN A N 1
ATOM 892 C CA . ASN A 1 116 ? 10.424 3.797 -24.362 1.00 87.44 116 ASN A CA 1
ATOM 893 C C . ASN A 1 116 ? 10.642 3.479 -22.876 1.00 87.44 116 ASN A C 1
ATOM 895 O O . ASN A 1 116 ? 9.675 3.423 -22.118 1.00 87.44 116 ASN A O 1
ATOM 899 N N . MET A 1 117 ? 11.904 3.369 -22.449 1.00 88.94 117 MET A N 1
ATOM 900 C CA . MET A 1 117 ? 12.271 3.127 -21.051 1.00 88.94 117 MET A CA 1
ATOM 901 C C . MET A 1 117 ? 11.731 4.220 -20.120 1.00 88.94 117 MET A C 1
ATOM 903 O O . MET A 1 117 ? 11.162 3.914 -19.079 1.00 88.94 117 MET A O 1
ATOM 907 N N . VAL A 1 118 ? 11.841 5.499 -20.498 1.00 85.25 118 VAL A N 1
ATOM 908 C CA . VAL A 1 118 ? 11.302 6.614 -19.696 1.00 85.25 118 VAL A CA 1
ATOM 909 C C . VAL A 1 118 ? 9.782 6.505 -19.528 1.00 85.25 118 VAL A C 1
ATOM 911 O O . VAL A 1 118 ? 9.266 6.784 -18.446 1.00 85.25 118 VAL A O 1
ATOM 914 N N . ARG A 1 119 ? 9.048 6.103 -20.573 1.00 84.44 119 ARG A N 1
ATOM 915 C CA . ARG A 1 119 ? 7.594 5.897 -20.475 1.00 84.44 119 ARG A CA 1
ATOM 916 C C . ARG A 1 119 ? 7.244 4.716 -19.572 1.00 84.44 119 ARG A C 1
ATOM 918 O O . ARG A 1 119 ? 6.369 4.873 -18.725 1.00 84.44 119 ARG A O 1
ATOM 925 N N . ALA A 1 120 ? 7.949 3.593 -19.707 1.00 88.25 120 ALA A N 1
ATOM 926 C CA . ALA A 1 120 ? 7.761 2.426 -18.845 1.00 88.25 120 ALA A CA 1
ATOM 927 C C . ALA A 1 120 ? 8.050 2.758 -17.371 1.00 88.25 120 ALA A C 1
ATOM 929 O O . ALA A 1 120 ? 7.245 2.442 -16.500 1.00 88.25 120 ALA A O 1
ATOM 930 N N . ALA A 1 121 ? 9.125 3.505 -17.097 1.00 84.94 121 ALA A N 1
ATOM 931 C CA . ALA A 1 121 ? 9.458 3.960 -15.750 1.00 84.94 121 ALA A CA 1
ATOM 932 C C . ALA A 1 121 ? 8.341 4.824 -15.142 1.00 84.94 121 ALA A C 1
ATOM 934 O O . ALA A 1 121 ? 7.931 4.600 -14.008 1.00 84.94 121 ALA A O 1
ATOM 935 N N . ARG A 1 122 ? 7.797 5.789 -15.897 1.00 81.62 122 ARG A N 1
ATOM 936 C CA . ARG A 1 122 ? 6.676 6.622 -15.422 1.00 81.62 122 ARG A CA 1
ATOM 937 C C . ARG A 1 122 ? 5.423 5.796 -15.128 1.00 81.62 122 ARG A C 1
ATOM 939 O O . ARG A 1 122 ? 4.767 6.050 -14.122 1.00 81.62 122 ARG A O 1
ATOM 946 N N . ALA A 1 123 ? 5.102 4.824 -15.982 1.00 86.31 123 ALA A N 1
ATOM 947 C CA . ALA A 1 123 ? 3.961 3.936 -15.776 1.00 86.31 123 ALA A CA 1
ATOM 948 C C . ALA A 1 123 ? 4.131 3.084 -14.508 1.00 86.31 123 ALA A C 1
ATOM 950 O O . ALA A 1 123 ? 3.227 3.049 -13.676 1.00 86.31 123 ALA A O 1
ATOM 951 N N . LEU A 1 124 ? 5.314 2.491 -14.308 1.00 92.19 124 LEU A N 1
ATOM 952 C CA . LEU A 1 124 ? 5.639 1.727 -13.102 1.00 92.19 124 LEU A CA 1
ATOM 953 C C . LEU A 1 124 ? 5.498 2.577 -11.836 1.00 92.19 124 LEU A C 1
ATOM 955 O O . LEU A 1 124 ? 4.865 2.153 -10.874 1.00 92.19 124 LEU A O 1
ATOM 959 N N . LEU A 1 125 ? 6.017 3.804 -11.844 1.00 87.19 125 LEU A N 1
ATOM 960 C CA . LEU A 1 125 ? 5.899 4.705 -10.697 1.00 87.19 125 LEU A CA 1
ATOM 961 C C . LEU A 1 125 ? 4.460 5.110 -10.406 1.00 87.19 125 LEU A C 1
ATOM 963 O O . LEU A 1 125 ? 4.077 5.207 -9.242 1.00 87.19 125 LEU A O 1
ATOM 967 N N . SER A 1 126 ? 3.651 5.316 -11.443 1.00 86.31 126 SER A N 1
ATOM 968 C CA . SER A 1 126 ? 2.226 5.589 -11.276 1.00 86.31 126 SER A CA 1
ATOM 969 C C . SER A 1 126 ? 1.499 4.400 -10.636 1.00 86.31 126 SER A C 1
ATOM 971 O O . SER A 1 126 ? 0.749 4.602 -9.679 1.00 86.31 126 SER A O 1
ATOM 973 N N . ALA A 1 127 ? 1.780 3.171 -11.081 1.00 91.38 127 ALA A N 1
ATOM 974 C CA . ALA A 1 127 ? 1.213 1.956 -10.495 1.00 91.38 127 ALA A CA 1
ATOM 975 C C . ALA A 1 127 ? 1.649 1.766 -9.030 1.00 91.38 127 ALA A C 1
ATOM 977 O O . ALA A 1 127 ? 0.811 1.534 -8.158 1.00 91.38 127 ALA A O 1
ATOM 978 N N . VAL A 1 128 ? 2.941 1.959 -8.736 1.00 93.00 128 VAL A N 1
ATOM 979 C CA . VAL A 1 128 ? 3.496 1.909 -7.370 1.00 93.00 128 VAL A CA 1
ATOM 980 C C . VAL A 1 128 ? 2.817 2.939 -6.469 1.00 93.00 128 VAL A C 1
ATOM 982 O O . VAL A 1 128 ? 2.380 2.608 -5.370 1.00 93.00 128 VAL A O 1
ATOM 985 N N . THR A 1 129 ? 2.666 4.174 -6.949 1.00 87.38 129 THR A N 1
ATOM 986 C CA . THR A 1 129 ? 1.985 5.249 -6.213 1.00 87.38 129 THR A CA 1
ATOM 987 C C . THR A 1 129 ? 0.551 4.859 -5.874 1.00 87.38 129 THR A C 1
ATOM 989 O O . THR A 1 129 ? 0.118 4.997 -4.732 1.00 87.38 129 THR A O 1
ATOM 992 N N . ARG A 1 130 ? -0.184 4.323 -6.855 1.00 87.75 130 ARG A N 1
ATOM 993 C CA . ARG A 1 130 ? -1.567 3.879 -6.665 1.00 87.75 130 ARG A CA 1
ATOM 994 C C . ARG A 1 130 ? -1.668 2.769 -5.618 1.00 87.75 130 ARG A C 1
ATOM 996 O O . ARG A 1 130 ? -2.561 2.834 -4.775 1.00 87.75 130 ARG A O 1
ATOM 1003 N N . LEU A 1 131 ? -0.759 1.791 -5.639 1.00 93.75 131 LEU A N 1
ATOM 1004 C CA . LEU A 1 131 ? -0.709 0.737 -4.623 1.00 93.75 131 LEU A CA 1
ATOM 1005 C C . LEU A 1 131 ? -0.480 1.314 -3.221 1.00 93.75 131 LEU A C 1
ATOM 1007 O O . LEU A 1 131 ? -1.196 0.955 -2.290 1.00 93.75 131 LEU A O 1
ATOM 1011 N N . LEU A 1 132 ? 0.485 2.226 -3.069 1.00 89.81 132 LEU A N 1
ATOM 1012 C CA . LEU A 1 132 ? 0.799 2.831 -1.772 1.00 89.81 132 LEU A CA 1
ATOM 1013 C C . LEU A 1 132 ? -0.376 3.637 -1.213 1.00 89.81 132 LEU A C 1
ATOM 1015 O O . LEU A 1 132 ? -0.663 3.542 -0.023 1.00 89.81 132 LEU A O 1
ATOM 1019 N N . ILE A 1 133 ? -1.096 4.379 -2.059 1.00 86.56 133 ILE A N 1
ATOM 1020 C CA . ILE A 1 133 ? -2.286 5.115 -1.616 1.00 86.56 133 ILE A CA 1
ATOM 1021 C C . ILE A 1 133 ? -3.411 4.153 -1.207 1.00 86.56 133 ILE A C 1
ATOM 1023 O O . ILE A 1 133 ? -4.078 4.379 -0.201 1.00 86.56 133 ILE A O 1
ATOM 1027 N N . LEU A 1 134 ? -3.621 3.057 -1.943 1.00 87.75 134 LEU A N 1
ATOM 1028 C CA . LEU A 1 134 ? -4.602 2.036 -1.557 1.00 87.75 134 LEU A CA 1
ATOM 1029 C C . LEU A 1 134 ? -4.258 1.390 -0.210 1.00 87.75 134 LEU A C 1
ATOM 1031 O O . LEU A 1 134 ? -5.149 1.213 0.620 1.00 87.75 134 LEU A O 1
ATOM 1035 N N . ALA A 1 135 ? -2.980 1.086 0.027 1.00 89.69 135 ALA A N 1
ATOM 1036 C CA . ALA A 1 135 ? -2.523 0.536 1.300 1.00 89.69 135 ALA A CA 1
ATOM 1037 C C . ALA A 1 135 ? -2.761 1.528 2.450 1.00 89.69 135 ALA A C 1
ATOM 1039 O O . ALA A 1 135 ? -3.307 1.158 3.487 1.00 89.69 135 ALA A O 1
ATOM 1040 N N . ASP A 1 136 ? -2.453 2.805 2.221 1.00 89.19 136 ASP A N 1
ATOM 1041 C CA . ASP A 1 136 ? -2.694 3.887 3.175 1.00 89.19 136 ASP A CA 1
ATOM 1042 C C . ASP A 1 136 ? -4.177 4.005 3.560 1.00 89.19 136 ASP A C 1
ATOM 1044 O O . ASP A 1 136 ? -4.532 4.093 4.737 1.00 89.19 136 ASP A O 1
ATOM 1048 N N . MET A 1 137 ? -5.067 3.948 2.567 1.00 87.75 137 MET A N 1
ATOM 1049 C CA . MET A 1 137 ? -6.512 3.995 2.796 1.00 87.75 137 MET A CA 1
ATOM 1050 C C . MET A 1 137 ? -7.022 2.768 3.558 1.00 87.75 137 MET A C 1
ATOM 1052 O O . MET A 1 137 ? -7.905 2.908 4.406 1.00 87.75 137 MET A O 1
ATOM 1056 N N . ALA A 1 138 ? -6.473 1.579 3.299 1.00 89.31 138 ALA A N 1
ATOM 1057 C CA . ALA A 1 138 ? -6.828 0.371 4.041 1.00 89.31 138 ALA A CA 1
ATOM 1058 C C . ALA A 1 138 ? -6.493 0.506 5.539 1.00 89.31 138 ALA A C 1
ATOM 1060 O O . ALA A 1 138 ? -7.316 0.151 6.391 1.00 89.31 138 ALA A O 1
ATOM 1061 N N . ASP A 1 139 ? -5.341 1.095 5.870 1.00 88.94 139 ASP A N 1
ATOM 1062 C CA . ASP A 1 139 ? -4.960 1.387 7.256 1.00 88.94 139 ASP A CA 1
ATOM 1063 C C . ASP A 1 139 ? -5.875 2.438 7.904 1.00 88.94 139 ASP A C 1
ATOM 1065 O O . ASP A 1 139 ? -6.280 2.284 9.063 1.00 88.94 139 ASP A O 1
ATOM 1069 N N . VAL A 1 140 ? -6.275 3.474 7.157 1.00 90.75 140 VAL A N 1
ATOM 1070 C CA . VAL A 1 140 ? -7.248 4.473 7.633 1.00 90.75 140 VAL A CA 1
ATOM 1071 C C . VAL A 1 140 ? -8.605 3.829 7.918 1.00 90.75 140 VAL A C 1
ATOM 1073 O O . VAL A 1 140 ? -9.186 4.085 8.974 1.00 90.75 140 VAL A O 1
ATOM 1076 N N . TYR A 1 141 ? -9.104 2.951 7.043 1.00 89.25 141 TYR A N 1
ATOM 1077 C CA . TYR A 1 141 ? -10.358 2.234 7.293 1.00 89.25 141 TYR A CA 1
ATOM 1078 C C . TYR A 1 141 ? -10.292 1.384 8.557 1.00 89.25 141 TYR A C 1
ATOM 1080 O O . TYR A 1 141 ? -11.221 1.410 9.368 1.00 89.25 141 TYR A O 1
ATOM 1088 N N . LYS A 1 142 ? -9.171 0.695 8.776 1.00 91.12 142 LYS A N 1
ATOM 1089 C CA . LYS A 1 142 ? -8.944 -0.078 9.997 1.00 91.12 142 LYS A CA 1
ATOM 1090 C C . LYS A 1 142 ? -9.007 0.799 11.249 1.00 91.12 142 LYS A C 1
ATOM 1092 O O . LYS A 1 142 ? -9.625 0.405 12.239 1.00 91.12 142 LYS A O 1
ATOM 1097 N N . LEU A 1 143 ? -8.410 1.992 11.206 1.00 92.38 143 LEU A N 1
ATOM 1098 C CA . LEU A 1 143 ? -8.462 2.953 12.309 1.00 92.38 143 LEU A CA 1
ATOM 1099 C C . LEU A 1 143 ? -9.882 3.477 12.554 1.00 92.38 143 LEU A C 1
ATOM 1101 O O . LEU A 1 143 ? -10.320 3.516 13.701 1.00 92.38 143 LEU A O 1
ATOM 1105 N N . LEU A 1 144 ? -10.619 3.822 11.495 1.00 92.38 144 LEU A N 1
ATOM 1106 C CA . LEU A 1 144 ? -12.001 4.300 11.599 1.00 92.38 144 LEU A CA 1
ATOM 1107 C C . LEU A 1 144 ? -12.936 3.246 12.203 1.00 92.38 144 LEU A C 1
ATOM 1109 O O . LEU A 1 144 ? -13.779 3.579 13.034 1.00 92.38 144 LEU A O 1
ATOM 1113 N N . VAL A 1 145 ? -12.770 1.972 11.835 1.00 94.62 145 VAL A N 1
ATOM 1114 C CA . VAL A 1 145 ? -13.539 0.871 12.436 1.00 94.62 145 VAL A CA 1
ATOM 1115 C C . VAL A 1 145 ? -13.233 0.747 13.927 1.00 94.62 145 VAL A C 1
ATOM 1117 O O . VAL A 1 145 ? -14.161 0.663 14.728 1.00 94.62 145 VAL A O 1
ATOM 1120 N N . GLN A 1 146 ? -11.956 0.796 14.319 1.00 95.56 146 GLN A N 1
ATOM 1121 C CA . GLN A 1 146 ? -11.577 0.747 15.734 1.00 95.56 146 GLN A CA 1
ATOM 1122 C C . GLN A 1 146 ? -12.119 1.954 16.518 1.00 95.56 146 GLN A C 1
ATOM 1124 O O . GLN A 1 146 ? -12.580 1.799 17.647 1.00 95.56 146 GLN A O 1
ATOM 1129 N N . LEU A 1 147 ? -12.103 3.147 15.919 1.00 95.44 147 LEU A N 1
ATOM 1130 C CA . LEU A 1 147 ? -12.656 4.358 16.523 1.00 95.44 147 LEU A CA 1
ATOM 1131 C C . LEU A 1 147 ? -14.157 4.207 16.783 1.00 95.44 147 LEU A C 1
ATOM 1133 O O . LEU A 1 147 ? -14.624 4.537 17.870 1.00 95.44 147 LEU A O 1
ATOM 1137 N N . LYS A 1 148 ? -14.893 3.624 15.833 1.00 95.31 148 LYS A N 1
ATOM 1138 C CA . LYS A 1 148 ? -16.323 3.352 15.990 1.00 95.31 148 LYS A CA 1
ATOM 1139 C C . LYS A 1 148 ? -16.619 2.334 17.097 1.00 95.31 148 LYS A C 1
ATOM 1141 O O . LYS A 1 148 ? -17.569 2.516 17.849 1.00 95.31 148 LYS A O 1
ATOM 1146 N N . VAL A 1 149 ? -15.792 1.294 17.245 1.00 96.31 149 VAL A N 1
ATOM 1147 C CA . VAL A 1 149 ? -15.910 0.334 18.363 1.00 96.31 149 VAL A CA 1
ATOM 1148 C C . VAL A 1 149 ? -15.766 1.045 19.712 1.00 96.31 149 VAL A C 1
ATOM 1150 O O . VAL A 1 149 ? -16.555 0.808 20.627 1.00 96.31 149 VAL A O 1
ATOM 1153 N N . VAL A 1 150 ? -14.790 1.950 19.830 1.00 97.50 150 VAL A N 1
ATOM 1154 C CA . VAL A 1 150 ? -14.592 2.760 21.040 1.00 97.50 150 VAL A CA 1
ATOM 1155 C C . VAL A 1 150 ? -15.770 3.709 21.277 1.00 97.50 150 VAL A C 1
ATOM 1157 O O . VAL A 1 150 ? -16.259 3.785 22.401 1.00 97.50 150 VAL A O 1
ATOM 1160 N N . GLU A 1 151 ? -16.264 4.387 20.239 1.00 97.06 151 GLU A N 1
ATOM 1161 C CA . GLU A 1 151 ? -17.438 5.267 20.317 1.00 97.06 151 GLU A CA 1
ATOM 1162 C C . GLU A 1 151 ? -18.676 4.518 20.835 1.00 97.06 151 GLU A C 1
ATOM 1164 O O . GLU A 1 151 ? -19.307 4.947 21.803 1.00 97.06 151 GLU A O 1
ATOM 1169 N N . GLU A 1 152 ? -18.991 3.358 20.251 1.00 96.75 152 GLU A N 1
ATOM 1170 C CA . GLU A 1 152 ? -20.102 2.508 20.687 1.00 96.75 152 GLU A CA 1
ATOM 1171 C C . GLU A 1 152 ? -19.914 2.017 22.131 1.00 96.75 152 GLU A C 1
ATOM 1173 O O . GLU A 1 152 ? -20.876 1.962 22.901 1.00 96.75 152 GLU A O 1
ATOM 1178 N N . GLY A 1 153 ? -18.681 1.692 22.528 1.00 96.31 153 GLY A N 1
ATOM 1179 C CA . GLY A 1 153 ? -18.356 1.295 23.896 1.00 96.31 153 GLY A CA 1
ATOM 1180 C C . GLY A 1 153 ? -18.530 2.429 24.915 1.00 96.31 153 GLY A C 1
ATOM 1181 O O . GLY A 1 153 ? -19.090 2.200 25.987 1.00 96.31 153 GLY A O 1
ATOM 1182 N N . ILE A 1 154 ? -18.152 3.665 24.570 1.00 96.69 154 ILE A N 1
ATOM 1183 C CA . ILE A 1 154 ? -18.426 4.860 25.391 1.00 96.69 154 ILE A CA 1
ATOM 1184 C C . ILE A 1 154 ? -19.937 5.066 25.539 1.00 96.69 154 ILE A C 1
ATOM 1186 O O . ILE A 1 154 ? -20.424 5.382 26.625 1.00 96.69 154 ILE A O 1
ATOM 1190 N N . LEU A 1 155 ? -20.697 4.854 24.465 1.00 96.50 155 LEU A N 1
ATOM 1191 C CA . LEU A 1 155 ? -22.148 5.025 24.464 1.00 96.50 155 LEU A CA 1
ATOM 1192 C C . LEU A 1 155 ? -22.846 3.989 25.363 1.00 96.50 155 LEU A C 1
ATOM 1194 O O . LEU A 1 155 ? -23.768 4.340 26.099 1.00 96.50 155 LEU A O 1
ATOM 1198 N N . LYS A 1 156 ? -22.366 2.737 25.365 1.00 95.00 156 LYS A N 1
ATOM 1199 C CA . LYS A 1 156 ? -22.810 1.688 26.301 1.00 95.00 156 LYS A CA 1
ATOM 1200 C C . LYS A 1 156 ? -22.460 2.023 27.748 1.00 95.00 156 LYS A C 1
ATOM 1202 O O . LYS A 1 156 ? -23.314 1.871 28.613 1.00 95.00 156 LYS A O 1
ATOM 1207 N N . LEU A 1 157 ? -21.244 2.513 28.000 1.00 94.88 157 LEU A N 1
ATOM 1208 C CA . LEU A 1 157 ? -20.809 2.942 29.331 1.00 94.88 157 LEU A CA 1
ATOM 1209 C C . LEU A 1 157 ? -21.692 4.077 29.871 1.00 94.88 157 LEU A C 1
ATOM 1211 O O . LEU A 1 157 ? -22.150 4.011 31.005 1.00 94.88 157 LEU A O 1
ATOM 1215 N N . ARG A 1 158 ? -21.979 5.087 29.039 1.00 95.00 158 ARG A N 1
ATOM 1216 C CA . ARG A 1 158 ? -22.866 6.212 29.378 1.00 95.00 158 ARG A CA 1
ATOM 1217 C C . ARG A 1 158 ? -24.281 5.752 29.729 1.00 95.00 158 ARG A C 1
ATOM 1219 O O . ARG A 1 158 ? -24.917 6.344 30.590 1.00 95.00 158 ARG A O 1
ATOM 1226 N N . ASN A 1 159 ? -24.782 4.732 29.038 1.00 95.81 159 ASN A N 1
ATOM 1227 C CA . ASN A 1 159 ? -26.135 4.216 29.227 1.00 95.81 159 ASN A CA 1
ATOM 1228 C C . ASN A 1 159 ? -26.217 3.117 30.310 1.00 95.81 159 ASN A C 1
ATOM 1230 O O . ASN A 1 159 ? -27.259 2.474 30.428 1.00 95.81 159 ASN A O 1
ATOM 1234 N N . ALA A 1 160 ? -25.144 2.858 31.068 1.00 95.94 160 ALA A N 1
ATOM 1235 C CA . ALA A 1 160 ? -25.160 1.863 32.135 1.00 95.94 160 ALA A CA 1
ATOM 1236 C C . ALA A 1 160 ? -26.156 2.265 33.236 1.00 95.94 160 ALA A C 1
ATOM 1238 O O . ALA A 1 160 ? -26.084 3.365 33.781 1.00 95.94 160 ALA A O 1
ATOM 1239 N N . GLY A 1 161 ? -27.093 1.367 33.553 1.00 93.38 161 GLY A N 1
ATOM 1240 C CA . GLY A 1 161 ? -28.161 1.626 34.525 1.00 93.38 161 GLY A CA 1
ATOM 1241 C C . GLY A 1 161 ? -27.790 1.305 35.974 1.00 93.38 161 GLY A C 1
ATOM 1242 O O . GLY A 1 161 ? -28.504 1.712 36.886 1.00 93.38 161 GLY A O 1
ATOM 1243 N N . THR A 1 162 ? -26.692 0.578 36.196 1.00 96.25 162 THR A N 1
ATOM 1244 C CA . THR A 1 162 ? -26.227 0.160 37.525 1.00 96.25 162 THR A CA 1
ATOM 1245 C C . THR A 1 162 ? -24.711 0.312 37.653 1.00 96.25 162 THR A C 1
ATOM 1247 O O . THR A 1 162 ? -23.988 0.323 36.655 1.00 96.25 162 THR A O 1
ATOM 1250 N N . GLU A 1 163 ? -24.206 0.395 38.886 1.00 94.31 163 GLU A N 1
ATOM 1251 C CA . GLU A 1 163 ? -22.761 0.439 39.159 1.00 94.31 163 GLU A CA 1
ATOM 1252 C C . GLU A 1 163 ? -22.048 -0.842 38.690 1.00 94.31 163 GLU A C 1
ATOM 1254 O O . GLU A 1 163 ? -20.948 -0.790 38.136 1.00 94.31 163 GLU A O 1
ATOM 1259 N N . GLN A 1 164 ? -22.703 -1.997 38.842 1.00 95.75 164 GLN A N 1
ATOM 1260 C CA . GLN A 1 164 ? -22.181 -3.272 38.358 1.00 95.75 164 GLN A CA 1
ATOM 1261 C C . GLN A 1 164 ? -22.049 -3.273 36.828 1.00 95.75 164 GLN A C 1
ATOM 1263 O O . GLN A 1 164 ? -20.990 -3.631 36.306 1.00 95.75 164 GLN A O 1
ATOM 1268 N N . ASP A 1 165 ? -23.083 -2.823 36.110 1.00 94.81 165 ASP A N 1
ATOM 1269 C CA . ASP A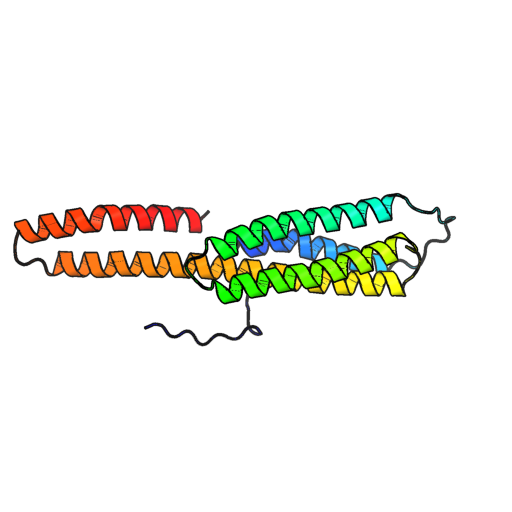 1 165 ? -23.051 -2.718 34.648 1.00 94.81 165 ASP A CA 1
ATOM 1270 C C . ASP A 1 165 ? -21.997 -1.716 34.182 1.00 94.81 165 ASP A C 1
ATOM 1272 O O . ASP A 1 165 ? -21.263 -1.997 33.233 1.00 94.81 165 ASP A O 1
ATOM 1276 N N . LEU A 1 166 ? -21.864 -0.581 34.876 1.00 95.50 166 LEU A N 1
ATOM 1277 C CA . LEU A 1 166 ? -20.831 0.416 34.603 1.00 95.50 166 LEU A CA 1
ATOM 1278 C C . LEU A 1 166 ? -19.434 -0.215 34.686 1.00 95.50 166 LEU A C 1
ATOM 1280 O O . LEU A 1 166 ? -18.624 -0.057 33.770 1.00 95.50 166 LEU A O 1
ATOM 1284 N N . GLY A 1 167 ? -19.172 -0.989 35.744 1.00 95.62 167 GLY A N 1
ATOM 1285 C CA . GLY A 1 167 ? -17.915 -1.714 35.916 1.00 95.62 167 GLY A CA 1
ATOM 1286 C C . GLY A 1 167 ? -17.645 -2.731 34.801 1.00 95.62 167 GLY A C 1
ATOM 1287 O O . GLY A 1 167 ? -16.510 -2.842 34.332 1.00 95.62 167 GLY A O 1
ATOM 1288 N N . ILE A 1 168 ? -18.675 -3.449 34.339 1.00 96.19 168 ILE A N 1
ATOM 1289 C CA . ILE A 1 168 ? -18.567 -4.412 33.231 1.00 96.19 168 ILE A CA 1
ATOM 1290 C C . ILE A 1 168 ? -18.255 -3.693 31.911 1.00 96.19 168 ILE A C 1
ATOM 1292 O O . ILE A 1 168 ? -17.298 -4.065 31.226 1.00 96.19 168 ILE A O 1
ATOM 1296 N N . GLN A 1 169 ? -19.012 -2.645 31.566 1.00 96.19 169 GLN A N 1
ATOM 1297 C CA . GLN A 1 169 ? -18.805 -1.898 30.321 1.00 96.19 169 GLN A CA 1
ATOM 1298 C C . GLN A 1 169 ? -17.435 -1.209 30.298 1.00 96.19 169 GLN A C 1
ATOM 1300 O O . GLN A 1 169 ? -16.756 -1.226 29.272 1.00 96.19 169 GLN A O 1
ATOM 1305 N N . TYR A 1 170 ? -16.978 -0.663 31.430 1.00 95.06 170 TYR A N 1
ATOM 1306 C CA . TYR A 1 170 ? -15.664 -0.025 31.519 1.00 95.06 170 TYR A CA 1
ATOM 1307 C C . TYR A 1 170 ? -14.526 -1.023 31.277 1.00 95.06 170 TYR A C 1
ATOM 1309 O O . TYR A 1 170 ? -13.614 -0.751 30.492 1.00 95.06 170 TYR A O 1
ATOM 1317 N N . LYS A 1 171 ? -14.599 -2.208 31.902 1.00 96.50 171 LYS A N 1
ATOM 1318 C CA . LYS A 1 171 ? -13.610 -3.279 31.699 1.00 96.50 171 LYS A CA 1
ATOM 1319 C C . LYS A 1 171 ? -13.550 -3.745 30.243 1.00 96.50 171 LYS A C 1
ATOM 1321 O O . LYS A 1 171 ? -12.462 -4.051 29.767 1.00 96.50 171 LYS A O 1
ATOM 1326 N N . ALA A 1 172 ? -14.684 -3.769 29.540 1.00 95.38 172 ALA A N 1
ATOM 1327 C CA . ALA A 1 172 ? -14.738 -4.109 28.119 1.00 95.38 172 ALA A CA 1
ATOM 1328 C C . ALA A 1 172 ? -14.197 -2.987 27.212 1.00 95.38 172 ALA A C 1
ATOM 1330 O O . ALA A 1 172 ? -13.538 -3.270 26.216 1.00 95.38 172 ALA A O 1
ATOM 1331 N N . LEU A 1 173 ? -14.435 -1.717 27.558 1.00 96.75 173 LEU A N 1
ATOM 1332 C CA . LEU A 1 173 ? -13.990 -0.562 26.772 1.00 96.75 173 LEU A CA 1
ATOM 1333 C C . LEU A 1 173 ? -12.474 -0.332 26.857 1.00 96.75 173 LEU A C 1
ATOM 1335 O O . LEU A 1 173 ? -11.848 0.033 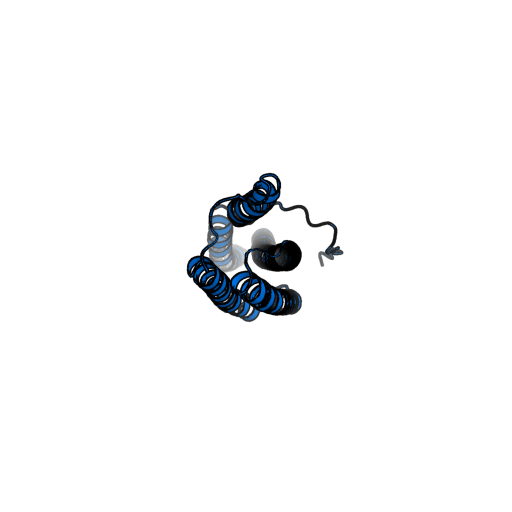25.862 1.00 96.75 173 LEU A O 1
ATOM 1339 N N . LYS A 1 174 ? -11.874 -0.537 28.035 1.00 96.06 174 LYS A N 1
ATOM 1340 C CA . LYS A 1 174 ? -10.452 -0.254 28.284 1.00 96.06 174 LYS A CA 1
ATOM 1341 C C . LYS A 1 174 ? -9.490 -0.846 27.233 1.00 96.06 174 LYS A C 1
ATOM 1343 O O . LYS A 1 174 ? -8.703 -0.067 26.692 1.00 96.06 174 LYS A O 1
ATOM 1348 N N . PRO A 1 175 ? -9.532 -2.152 26.897 1.00 97.31 175 PRO A N 1
ATOM 1349 C CA . PRO A 1 175 ? -8.629 -2.717 25.892 1.00 97.31 175 PRO A CA 1
ATOM 1350 C C . PRO A 1 175 ? -8.853 -2.139 24.486 1.00 97.31 175 PRO A C 1
ATOM 1352 O O . PRO A 1 175 ? -7.891 -1.971 23.737 1.00 97.31 175 PRO A O 1
ATOM 1355 N N . GLU A 1 176 ? -10.089 -1.783 24.125 1.00 97.06 176 GLU A N 1
ATOM 1356 C CA . GLU A 1 176 ? -10.397 -1.196 22.815 1.00 97.06 176 GLU A CA 1
ATOM 1357 C C . GLU A 1 176 ? -9.841 0.228 22.677 1.00 97.06 176 GLU A C 1
ATOM 1359 O O . GLU A 1 176 ? -9.351 0.601 21.606 1.00 97.06 176 GLU A O 1
ATOM 1364 N N . VAL A 1 177 ? -9.854 1.003 23.767 1.00 96.50 177 VAL A N 1
ATOM 1365 C CA . VAL A 1 177 ? -9.215 2.327 23.840 1.00 96.50 177 VAL A CA 1
ATOM 1366 C C . VAL A 1 177 ? -7.694 2.205 23.742 1.00 96.50 177 VAL A C 1
ATOM 1368 O O . VAL A 1 177 ? -7.071 2.943 22.979 1.00 96.50 177 VAL A O 1
ATOM 1371 N N . ASP A 1 178 ? -7.088 1.253 24.456 1.00 95.88 178 ASP A N 1
ATOM 1372 C CA . ASP A 1 178 ? -5.636 1.029 24.406 1.00 95.88 178 ASP A CA 1
ATOM 1373 C C . ASP A 1 178 ? -5.183 0.630 22.996 1.00 95.88 178 ASP A C 1
ATOM 1375 O O . ASP A 1 178 ? -4.204 1.161 22.463 1.00 95.88 178 ASP A O 1
ATOM 1379 N N . LYS A 1 179 ? -5.943 -0.258 22.348 1.00 95.06 179 LYS A N 1
ATOM 1380 C CA . LYS A 1 179 ? -5.718 -0.660 20.959 1.00 95.06 179 LYS A CA 1
ATOM 1381 C C . LYS A 1 179 ? -5.845 0.522 19.997 1.00 95.06 179 LYS A C 1
ATOM 1383 O O . LYS A 1 179 ? -4.976 0.687 19.139 1.00 95.06 179 LYS A O 1
ATOM 1388 N N . LEU A 1 180 ? -6.877 1.359 20.150 1.00 94.88 180 LEU A N 1
ATOM 1389 C CA . LEU A 1 180 ? -7.046 2.574 19.347 1.00 94.88 180 LEU A CA 1
ATOM 1390 C C . LEU A 1 180 ? -5.851 3.520 19.512 1.00 94.88 180 LEU A C 1
ATOM 1392 O O . LEU A 1 180 ? -5.337 4.019 18.515 1.00 94.88 180 LEU A O 1
ATOM 1396 N N . ASN A 1 181 ? -5.378 3.723 20.743 1.00 93.00 181 ASN A N 1
ATOM 1397 C CA . ASN A 1 181 ? -4.246 4.602 21.029 1.00 93.00 181 ASN A CA 1
ATOM 1398 C C . ASN A 1 181 ? -2.959 4.119 20.340 1.00 93.00 181 ASN A C 1
ATOM 1400 O O . ASN A 1 181 ? -2.274 4.900 19.684 1.00 93.00 181 ASN A O 1
ATOM 1404 N N . ILE A 1 182 ? -2.667 2.813 20.399 1.00 93.06 182 ILE A N 1
ATOM 1405 C CA . ILE A 1 182 ? -1.513 2.222 19.701 1.00 93.06 182 ILE A CA 1
ATOM 1406 C C . ILE A 1 182 ? -1.634 2.411 18.182 1.00 93.06 182 ILE A C 1
ATOM 1408 O O . ILE A 1 182 ? -0.652 2.747 17.518 1.00 93.06 182 ILE A O 1
ATOM 1412 N N . MET A 1 183 ? -2.823 2.188 17.615 1.00 91.38 183 MET A N 1
ATOM 1413 C CA . MET A 1 183 ? -3.058 2.349 16.176 1.00 91.38 183 MET A CA 1
ATOM 1414 C C . MET A 1 183 ? -2.926 3.811 15.730 1.00 91.38 183 MET A C 1
ATOM 1416 O O . MET A 1 183 ? -2.294 4.080 14.710 1.00 91.38 183 MET A O 1
ATOM 1420 N N . ALA A 1 184 ? -3.470 4.753 16.503 1.00 88.56 184 ALA A N 1
ATOM 1421 C CA . ALA A 1 184 ? -3.377 6.182 16.226 1.00 88.56 184 ALA A CA 1
ATOM 1422 C C . ALA A 1 184 ? -1.932 6.695 16.342 1.00 88.56 184 ALA A C 1
ATOM 1424 O O . ALA A 1 184 ? -1.474 7.422 15.463 1.00 88.56 184 ALA A O 1
ATOM 1425 N N . ALA A 1 185 ? -1.186 6.256 17.361 1.00 86.69 185 ALA A N 1
ATOM 1426 C CA . ALA A 1 185 ? 0.218 6.621 17.537 1.00 86.69 185 ALA A CA 1
ATOM 1427 C C . ALA A 1 185 ? 1.084 6.159 16.355 1.00 86.69 185 ALA A C 1
ATOM 1429 O O . ALA A 1 185 ? 1.895 6.929 15.851 1.00 86.69 185 ALA A O 1
ATOM 1430 N N . LYS A 1 186 ? 0.867 4.932 15.856 1.00 84.06 186 LYS A N 1
ATOM 1431 C CA . LYS A 1 186 ? 1.555 4.430 14.654 1.00 84.06 186 LYS A CA 1
ATOM 1432 C C . LYS A 1 186 ? 1.241 5.245 13.398 1.00 84.06 186 LYS A C 1
ATOM 1434 O O . LYS A 1 186 ? 2.082 5.313 12.515 1.00 84.06 186 LYS A O 1
ATOM 1439 N N . ARG A 1 187 ? 0.046 5.836 13.304 1.00 78.12 187 ARG A N 1
ATOM 1440 C CA . ARG A 1 187 ? -0.371 6.667 12.163 1.00 78.12 187 ARG A CA 1
ATOM 1441 C C . ARG A 1 187 ? 0.218 8.082 12.201 1.00 78.12 187 ARG A C 1
ATOM 1443 O O . ARG A 1 187 ? 0.330 8.706 11.153 1.00 78.12 187 ARG A O 1
ATOM 1450 N N . GLN A 1 188 ? 0.519 8.602 13.392 1.00 71.19 188 GLN A N 1
ATOM 1451 C CA . GLN A 1 188 ? 1.057 9.954 13.587 1.00 71.19 188 GLN A CA 1
ATOM 1452 C C . GLN A 1 188 ? 2.577 10.057 13.365 1.00 71.19 188 GLN A C 1
ATOM 1454 O O . GLN A 1 188 ? 3.080 11.173 13.242 1.00 71.19 188 GLN A O 1
ATOM 1459 N N . GLN A 1 189 ? 3.290 8.927 13.347 1.00 54.31 189 GLN A N 1
ATOM 1460 C CA . GLN A 1 189 ? 4.735 8.833 13.090 1.00 54.31 189 GLN A CA 1
ATOM 1461 C C . GLN A 1 189 ? 5.040 8.801 11.589 1.00 54.31 189 GLN A C 1
ATOM 1463 O O . GLN A 1 189 ? 6.057 9.418 11.192 1.00 54.31 189 GLN A O 1
#

Radius of gyration: 24.04 Å; chains: 1; bounding box: 62×30×68 Å

Foldseek 3Di:
DDDDDDDPVPDDDDAPVLVVVCVVLVVVLVVLVVVVVDPDDPDDDDLDPVLVVVLVVLLVVLVVLLVVLVVLLVPFPPCNVVSVVLSVQLVVLSVQLSVLSVVCSRPVPDPVSSVSNSVSSVSNSVSSSSNVVSSVVSLVVVLVVLVVVLVVLVVQLVPQPDPVSNVVSCVVNVVSVVVSVVSVVVRVD

Organism: NCBI:txid175836

Sequence (189 aa):
NVNFKWDPKSLEIRTLAVERLLEPLVTQVTTLVNTSNKGPSNKKRGRSKKAHVLAASVEQATENFLEKGDKIAKESQFLKEELVAAVEDVRKQGDLMKSASGEFADDPCSSVKRGNMVRAARALLSAVTRLLILADMADVYKLLVQLKVVEEGILKLRNAGTEQDLGIQYKALKPEVDKLNIMAAKRQQ

InterPro domains:
  IPR001033 Alpha-catenin [PR00805] (5-29)
  IPR001033 Alpha-catenin [PR00805] (103-121)
  IPR001033 Alpha-catenin [PR00805] (122-140)
  IPR006077 Vinculin/alpha-catenin [PF01044] (12-189)
  IPR036723 Alpha-catenin/vinculin-like superfamily [SSF47220] (51-189)

Secondary structure (DSSP, 8-state):
-------TT------HHHHHHHHHHHHHHHHHHHGGGSPPP-S-----HHHHHHHHHHHHHHHHHHHHHHHHHHH-SSSHHHHHHHHHHHHHHHHHHHHHHHHHHH-TT-HHHHHHHHHHHHHHHHHHHHHHHHHHHHHHHHHHHHHHHHHHHHHHHHT--SHHHHHHHHHHHHHHHHHHHHHHHHHH-